Protein AF-A9UZY9-F1 (afdb_monomer_lite)

Radius of gyration: 27.18 Å; chains: 1; bounding box: 111×45×69 Å

Secondary structure (DSSP, 8-state):
--HHHHHHHHHHHHHHHHHHHHHHHHHHHHHHHHHHHHHHHHHHHSS-HHHHHHHHHHHHHHHHHHHHHHHHHHHHHHSPPPPSSTTHHHHHHHHHHHHHHHHHHHHHHHHHH---TTS-HHHHHHHHHHHHHHHHHHHHHHHHHT-TT--S-HHHHTTTTHHHHHHHHHHHHHIIIIIHHHHHHHS-TTS-HHHHHHHHHHHHHHHHHHHHHHHHHHHHHHHH-TTS-HHHHHHHHHHHHHTT--SS-TT-HHHHHHHHHHHHHHS-TTHHHHHHHHHHHHHHHHHHHHHHHHHHHHHHHHHHHHT-

Structure (mmCIF, N/CA/C/O backbone):
data_AF-A9UZY9-F1
#
_entry.id   AF-A9UZY9-F1
#
loop_
_atom_site.group_PDB
_atom_site.id
_atom_site.type_symbol
_atom_site.label_atom_id
_atom_site.label_alt_id
_atom_site.label_comp_id
_atom_site.label_asym_id
_atom_site.label_entity_id
_atom_site.label_seq_id
_atom_site.pdbx_PDB_ins_code
_atom_site.Cartn_x
_atom_site.Cartn_y
_atom_site.Cartn_z
_atom_site.occupancy
_atom_site.B_iso_or_equiv
_atom_site.auth_seq_id
_atom_site.auth_comp_id
_atom_site.auth_asym_id
_atom_site.auth_atom_id
_atom_site.pdbx_PDB_model_num
ATOM 1 N N . MET A 1 1 ? 77.529 1.034 32.460 1.00 47.97 1 MET A N 1
ATOM 2 C CA . MET A 1 1 ? 76.714 0.078 31.670 1.00 47.97 1 MET A CA 1
ATOM 3 C C . MET A 1 1 ? 75.204 0.370 31.720 1.00 47.97 1 MET A C 1
ATOM 5 O O . MET A 1 1 ? 74.427 -0.489 31.338 1.00 47.97 1 MET A O 1
ATOM 9 N N . SER A 1 2 ? 74.762 1.573 32.108 1.00 48.66 2 SER A N 1
ATOM 10 C CA . SER A 1 2 ? 73.332 1.926 32.225 1.00 48.66 2 SER A CA 1
ATOM 11 C C . SER A 1 2 ? 72.812 2.872 31.131 1.00 48.66 2 SER A C 1
ATOM 13 O O . SER A 1 2 ? 71.610 2.945 30.933 1.00 48.66 2 SER A O 1
ATOM 15 N N . ALA A 1 3 ? 73.681 3.535 30.362 1.00 45.94 3 ALA A N 1
ATOM 16 C CA . ALA A 1 3 ? 73.256 4.508 29.345 1.00 45.94 3 ALA A CA 1
ATOM 17 C C . ALA A 1 3 ? 72.906 3.900 27.963 1.00 45.94 3 ALA A C 1
ATOM 19 O O . ALA A 1 3 ? 72.346 4.588 27.120 1.00 45.94 3 ALA A O 1
ATOM 20 N N . SER A 1 4 ? 73.208 2.617 27.714 1.00 47.66 4 SER A N 1
ATOM 21 C CA . SER A 1 4 ? 73.044 1.997 26.382 1.00 47.66 4 SER A CA 1
ATOM 22 C C . SER A 1 4 ? 71.743 1.198 26.210 1.00 47.66 4 SER A C 1
ATOM 24 O O . SER A 1 4 ? 71.413 0.823 25.088 1.00 47.66 4 SER A O 1
ATOM 26 N N . LEU A 1 5 ? 70.998 0.934 27.293 1.00 41.00 5 LEU A N 1
ATOM 27 C CA . LEU A 1 5 ? 69.739 0.168 27.257 1.00 41.00 5 LEU A CA 1
ATOM 28 C C . LEU A 1 5 ? 68.489 1.065 27.188 1.00 41.00 5 LEU A C 1
ATOM 30 O O . LEU A 1 5 ? 67.500 0.673 26.573 1.00 41.00 5 LEU A O 1
ATOM 34 N N . GLU A 1 6 ? 68.538 2.295 27.713 1.00 43.38 6 GLU A N 1
ATOM 35 C CA . GLU A 1 6 ? 67.430 3.258 27.575 1.00 43.38 6 GLU A CA 1
ATOM 36 C C . GLU A 1 6 ? 67.310 3.819 26.149 1.00 43.38 6 GLU A C 1
ATOM 38 O O . GLU A 1 6 ? 66.203 4.054 25.661 1.00 43.38 6 GLU A O 1
ATOM 43 N N . GLN A 1 7 ? 68.428 3.955 25.430 1.00 46.94 7 GLN A N 1
ATOM 44 C CA . GLN A 1 7 ? 68.426 4.477 24.061 1.00 46.94 7 GLN A CA 1
ATOM 45 C C . GLN A 1 7 ? 67.912 3.449 23.034 1.00 46.94 7 GLN A C 1
ATOM 47 O O . GLN A 1 7 ? 67.243 3.824 22.074 1.00 46.94 7 GLN A O 1
ATOM 52 N N . ALA A 1 8 ? 68.130 2.150 23.270 1.00 42.75 8 ALA A N 1
ATOM 53 C CA . ALA A 1 8 ? 67.605 1.078 22.419 1.00 42.75 8 ALA A CA 1
ATOM 54 C C . ALA A 1 8 ? 66.095 0.825 22.633 1.00 42.75 8 ALA A C 1
ATOM 56 O O . ALA A 1 8 ? 65.377 0.538 21.676 1.00 42.75 8 ALA A O 1
ATOM 57 N N . SER A 1 9 ? 65.593 1.004 23.862 1.00 43.81 9 SER A N 1
ATOM 58 C CA . SER A 1 9 ? 64.165 0.859 24.202 1.00 43.81 9 SER A CA 1
ATOM 59 C C . SER A 1 9 ? 63.295 1.988 23.618 1.00 43.81 9 SER A C 1
ATOM 61 O O . SER A 1 9 ? 62.204 1.745 23.098 1.00 43.81 9 SER A O 1
ATOM 63 N N . SER A 1 10 ? 63.809 3.223 23.615 1.00 47.38 10 SER A N 1
ATOM 64 C CA . SER A 1 10 ? 63.113 4.394 23.057 1.00 47.38 10 SER A CA 1
ATOM 65 C C . SER A 1 10 ? 62.968 4.329 21.527 1.00 47.38 10 SER A C 1
ATOM 67 O O . SER A 1 10 ? 61.906 4.633 20.979 1.00 47.38 10 SER A O 1
ATOM 69 N N . ILE A 1 11 ? 64.001 3.846 20.828 1.00 50.00 11 ILE A N 1
ATOM 70 C CA . ILE A 1 11 ? 64.007 3.775 19.360 1.00 50.00 11 ILE A CA 1
ATOM 71 C C . ILE A 1 11 ? 63.107 2.630 18.861 1.00 50.00 11 ILE A C 1
ATOM 73 O O . ILE A 1 11 ? 62.279 2.869 17.983 1.00 50.00 11 ILE A O 1
ATOM 77 N N . MET A 1 12 ? 63.149 1.441 19.482 1.00 43.75 12 MET A N 1
ATOM 78 C CA . MET A 1 12 ? 62.285 0.307 19.098 1.00 43.75 12 MET A CA 1
ATOM 79 C C . MET A 1 12 ? 60.788 0.533 19.382 1.00 43.75 12 MET A C 1
ATOM 81 O O . MET A 1 12 ? 59.941 -0.008 18.671 1.00 43.75 12 MET A O 1
ATOM 85 N N . SER A 1 13 ? 60.438 1.351 20.378 1.00 52.75 13 SER A N 1
ATOM 86 C CA . SER A 1 13 ? 59.044 1.709 20.690 1.00 52.75 13 SER A CA 1
ATOM 87 C C . SER A 1 13 ? 58.417 2.614 19.616 1.00 52.75 13 SER A C 1
ATOM 89 O O . SER A 1 13 ? 57.273 2.407 19.204 1.00 52.75 13 SER A O 1
ATOM 91 N N . SER A 1 14 ? 59.185 3.584 19.108 1.00 53.34 14 SER A N 1
ATOM 92 C CA . SER A 1 14 ? 58.686 4.588 18.160 1.00 53.34 14 SER A CA 1
ATOM 93 C C . SER A 1 14 ? 58.442 4.039 16.750 1.00 53.34 14 SER A C 1
ATOM 95 O O . SER A 1 14 ? 57.416 4.356 16.147 1.00 53.34 14 SER A O 1
ATOM 97 N N . THR A 1 15 ? 59.327 3.170 16.250 1.00 53.97 15 THR A N 1
ATOM 98 C CA . THR A 1 15 ? 59.213 2.582 14.906 1.00 53.97 15 THR A CA 1
ATOM 99 C C . THR A 1 15 ? 58.056 1.589 14.846 1.00 53.97 15 THR A C 1
ATOM 101 O O . THR A 1 15 ? 57.205 1.679 13.968 1.00 53.97 15 THR A O 1
ATOM 104 N N . THR A 1 16 ? 57.922 0.737 15.867 1.00 58.16 16 THR A N 1
ATOM 105 C CA . THR A 1 16 ? 56.840 -0.257 15.937 1.00 58.16 16 THR A CA 1
ATOM 106 C C . THR A 1 16 ? 55.458 0.403 16.048 1.00 58.16 16 THR A C 1
ATOM 108 O O . THR A 1 16 ? 54.498 -0.057 15.435 1.00 58.16 16 THR A O 1
ATOM 111 N N . LEU A 1 17 ? 55.337 1.518 16.781 1.00 52.16 17 LEU A N 1
ATOM 112 C CA . LEU A 1 17 ? 54.081 2.276 16.867 1.00 52.16 17 LEU A CA 1
ATOM 113 C C . LEU A 1 17 ? 53.744 3.031 15.575 1.00 52.16 17 LEU A C 1
ATOM 115 O O . LEU A 1 17 ? 52.563 3.159 15.244 1.00 52.16 17 LEU A O 1
ATOM 119 N N . GLN A 1 18 ? 54.744 3.532 14.847 1.00 56.88 18 GLN A N 1
ATOM 120 C CA . GLN A 1 18 ? 54.522 4.178 13.552 1.00 56.88 18 GLN A CA 1
ATOM 121 C C . GLN A 1 18 ? 54.100 3.169 12.481 1.00 56.88 18 GLN A C 1
ATOM 123 O O . GLN A 1 18 ? 53.134 3.438 11.766 1.00 56.88 18 GLN A O 1
ATOM 128 N N . ASP A 1 19 ? 54.717 1.990 12.452 1.00 56.59 19 ASP A N 1
ATOM 129 C CA . ASP A 1 19 ? 54.371 0.917 11.516 1.00 56.59 19 ASP A CA 1
ATOM 130 C C . ASP A 1 19 ? 52.972 0.348 11.793 1.00 56.59 19 ASP A C 1
ATOM 132 O O . ASP A 1 19 ? 52.176 0.150 10.873 1.00 56.59 19 ASP A O 1
ATOM 136 N N . VAL A 1 20 ? 52.604 0.173 13.068 1.00 55.03 20 VAL A N 1
ATOM 137 C CA . VAL A 1 20 ? 51.243 -0.243 13.454 1.00 55.03 20 VAL A CA 1
ATOM 138 C C . VAL A 1 20 ? 50.213 0.826 13.085 1.00 55.03 20 VAL A C 1
ATOM 140 O O . VAL A 1 20 ? 49.128 0.494 12.606 1.00 55.03 20 VAL A O 1
ATOM 143 N N . ARG A 1 21 ? 50.536 2.116 13.246 1.00 52.62 21 ARG A N 1
ATOM 144 C CA . ARG A 1 21 ? 49.634 3.217 12.880 1.00 52.62 21 ARG A CA 1
ATOM 145 C C . ARG A 1 21 ? 49.468 3.348 11.366 1.00 52.62 21 ARG A C 1
ATOM 147 O O . ARG A 1 21 ? 48.343 3.556 10.919 1.00 52.62 21 ARG A O 1
ATOM 154 N N . GLN A 1 22 ? 50.538 3.185 10.589 1.00 57.28 22 GLN A N 1
ATOM 155 C CA . GLN A 1 22 ? 50.472 3.167 9.125 1.00 57.28 22 GLN A CA 1
ATOM 156 C C . GLN A 1 22 ? 49.716 1.941 8.605 1.00 57.28 22 GLN A C 1
ATOM 158 O O . GLN A 1 22 ? 48.888 2.083 7.710 1.00 57.28 22 GLN A O 1
ATOM 163 N N . SER A 1 23 ? 49.910 0.766 9.208 1.00 53.38 23 SER A N 1
ATOM 164 C CA . SER A 1 23 ? 49.168 -0.454 8.866 1.00 53.38 23 SER A CA 1
ATOM 165 C C . SER A 1 23 ? 47.670 -0.340 9.190 1.00 53.38 23 SER A C 1
ATOM 167 O O . SER A 1 23 ? 46.821 -0.698 8.369 1.00 53.38 23 SER A O 1
ATOM 169 N N . LEU A 1 24 ? 47.316 0.251 10.340 1.00 51.69 24 LEU A N 1
ATOM 170 C CA . LEU A 1 24 ? 45.924 0.534 10.711 1.00 51.69 24 LEU A CA 1
ATOM 171 C C . LEU A 1 24 ? 45.283 1.596 9.815 1.00 51.69 24 LEU A C 1
ATOM 173 O O . LEU A 1 24 ? 44.127 1.436 9.435 1.00 51.69 24 LEU A O 1
ATOM 177 N N . GLN A 1 25 ? 46.010 2.655 9.448 1.00 54.34 25 GLN A N 1
ATOM 178 C CA . GLN A 1 25 ? 45.515 3.665 8.509 1.00 54.34 25 GLN A CA 1
ATOM 179 C C . GLN A 1 25 ? 45.344 3.089 7.102 1.00 54.34 25 GLN A C 1
ATOM 181 O O . GLN A 1 25 ? 44.304 3.313 6.496 1.00 54.34 25 GLN A O 1
ATOM 186 N N . GLY A 1 26 ? 46.289 2.278 6.620 1.00 49.50 26 GLY A N 1
ATOM 187 C CA . GLY A 1 26 ? 46.172 1.568 5.346 1.00 49.50 26 GLY A CA 1
ATOM 188 C C . GLY A 1 26 ? 45.001 0.583 5.327 1.00 49.50 26 GLY A C 1
ATOM 189 O O . GLY A 1 26 ? 44.258 0.542 4.352 1.00 49.50 26 GLY A O 1
ATOM 190 N N . SER A 1 27 ? 44.765 -0.139 6.426 1.00 51.28 27 SER A N 1
ATOM 191 C CA . SER A 1 27 ? 43.645 -1.085 6.550 1.00 51.28 27 SER A CA 1
ATOM 192 C C . SER A 1 27 ? 42.290 -0.381 6.687 1.00 51.28 27 SER A C 1
ATOM 194 O O . SER A 1 27 ? 41.309 -0.817 6.090 1.00 51.28 27 SER A O 1
ATOM 196 N N . LEU A 1 28 ? 42.218 0.735 7.422 1.00 48.66 28 LEU A N 1
ATOM 197 C CA . LEU A 1 28 ? 41.006 1.560 7.529 1.00 48.66 28 LEU A CA 1
ATOM 198 C C . LEU A 1 28 ? 40.685 2.262 6.211 1.00 48.66 28 LEU A C 1
ATOM 200 O O . LEU A 1 28 ? 39.524 2.333 5.825 1.00 48.66 28 LEU A O 1
ATOM 204 N N . GLN A 1 29 ? 41.698 2.756 5.505 1.00 49.56 29 GLN A N 1
ATOM 205 C CA . GLN A 1 29 ? 41.524 3.437 4.229 1.00 49.56 29 GLN A CA 1
ATOM 206 C C . GLN A 1 29 ? 41.236 2.446 3.097 1.00 49.56 29 GLN A C 1
ATOM 208 O O . GLN A 1 29 ? 40.402 2.739 2.248 1.00 49.56 29 GLN A O 1
ATOM 213 N N . GLY A 1 30 ? 41.821 1.244 3.145 1.00 47.28 30 GLY A N 1
ATOM 214 C CA . GLY A 1 30 ? 41.453 0.106 2.303 1.00 47.28 30 GLY A CA 1
ATOM 215 C C . GLY A 1 30 ? 40.018 -0.353 2.554 1.00 47.28 30 GLY A C 1
ATOM 216 O O . GLY A 1 30 ? 39.257 -0.483 1.609 1.00 47.28 30 GLY A O 1
ATOM 217 N N . SER A 1 31 ? 39.592 -0.473 3.815 1.00 49.34 31 SER A N 1
ATOM 218 C CA . SER A 1 31 ? 38.215 -0.855 4.158 1.00 49.34 31 SER A CA 1
ATOM 219 C C . SER A 1 31 ? 37.187 0.241 3.835 1.00 49.34 31 SER A C 1
ATOM 221 O O . SER A 1 31 ? 36.071 -0.074 3.429 1.00 49.34 31 SER A O 1
ATOM 223 N N . LEU A 1 32 ? 37.546 1.527 3.935 1.00 47.94 32 LEU A N 1
ATOM 224 C CA . LEU A 1 32 ? 36.709 2.653 3.494 1.00 47.94 32 LEU A CA 1
ATOM 225 C C . LEU A 1 32 ? 36.642 2.762 1.965 1.00 47.94 32 LEU A C 1
ATOM 227 O O . LEU A 1 32 ? 35.576 3.072 1.432 1.00 47.94 32 LEU A O 1
ATOM 231 N N . ASN A 1 33 ? 37.737 2.476 1.258 1.00 49.41 33 ASN A N 1
ATOM 232 C CA . ASN A 1 33 ? 37.763 2.414 -0.203 1.00 49.41 33 ASN A CA 1
ATOM 233 C C . ASN A 1 33 ? 37.026 1.183 -0.734 1.00 49.41 33 ASN A C 1
ATOM 235 O O . ASN A 1 33 ? 36.304 1.321 -1.708 1.00 49.41 33 ASN A O 1
ATOM 239 N N . ASP A 1 34 ? 37.109 0.031 -0.069 1.00 51.91 34 ASP A N 1
ATOM 240 C CA . ASP A 1 34 ? 36.323 -1.161 -0.404 1.00 51.91 34 ASP A CA 1
ATOM 241 C C . ASP A 1 34 ? 34.846 -0.974 -0.061 1.00 51.91 34 ASP A C 1
ATOM 243 O O . ASP A 1 34 ? 33.974 -1.370 -0.825 1.00 51.91 34 ASP A O 1
ATOM 247 N N . SER A 1 35 ? 34.521 -0.304 1.046 1.00 48.03 35 SER A N 1
ATOM 248 C CA . SER A 1 35 ? 33.126 0.006 1.386 1.00 48.03 35 SER A CA 1
ATOM 249 C C . SER A 1 35 ? 32.522 1.037 0.434 1.00 48.03 35 SER A C 1
ATOM 251 O O . SER A 1 35 ? 31.343 0.943 0.107 1.00 48.03 35 SER A O 1
ATOM 253 N N . SER A 1 36 ? 33.310 2.010 -0.034 1.00 49.12 36 SER A N 1
ATOM 254 C CA . SER A 1 36 ? 32.861 3.014 -1.006 1.00 49.12 36 SER A CA 1
ATOM 255 C C . SER A 1 36 ? 32.861 2.491 -2.437 1.00 49.12 36 SER A C 1
ATOM 257 O O . SER A 1 36 ? 31.934 2.824 -3.162 1.00 49.12 36 SER A O 1
ATOM 259 N N . SER A 1 37 ? 33.792 1.618 -2.827 1.00 44.56 37 SER A N 1
ATOM 260 C CA . SER A 1 37 ? 33.796 0.946 -4.129 1.00 44.56 37 SER A CA 1
ATOM 261 C C . SER A 1 37 ? 32.701 -0.113 -4.211 1.00 44.56 37 SER A C 1
ATOM 263 O O . SER A 1 37 ? 32.033 -0.193 -5.230 1.00 44.56 37 SER A O 1
ATOM 265 N N . THR A 1 38 ? 32.415 -0.846 -3.130 1.00 47.22 38 THR A N 1
ATOM 266 C CA . THR A 1 38 ? 31.282 -1.781 -3.073 1.00 47.22 38 THR A CA 1
ATOM 267 C C . THR A 1 38 ? 29.960 -1.018 -3.007 1.00 47.22 38 THR A C 1
ATOM 269 O O . THR A 1 38 ? 29.027 -1.375 -3.711 1.00 47.22 38 THR A O 1
ATOM 272 N N . ALA A 1 39 ? 29.860 0.082 -2.249 1.00 42.44 39 ALA A N 1
ATOM 273 C CA . ALA A 1 39 ? 28.662 0.927 -2.255 1.00 42.44 39 ALA A CA 1
ATOM 274 C C . ALA A 1 39 ? 28.451 1.650 -3.597 1.00 42.44 39 ALA A C 1
ATOM 276 O O . ALA A 1 39 ? 27.307 1.818 -4.008 1.00 42.44 39 ALA A O 1
ATOM 277 N N . GLN A 1 40 ? 29.520 2.051 -4.293 1.00 39.25 40 GLN A N 1
ATOM 278 C CA . GLN A 1 40 ? 29.456 2.651 -5.631 1.00 39.25 40 GLN A CA 1
ATOM 279 C C . GLN A 1 40 ? 29.192 1.612 -6.724 1.00 39.25 40 GLN A C 1
ATOM 281 O O . GLN A 1 40 ? 28.407 1.899 -7.618 1.00 39.25 40 GLN A O 1
ATOM 286 N N . ALA A 1 41 ? 29.754 0.405 -6.631 1.00 40.72 41 ALA A N 1
ATOM 287 C CA . ALA A 1 41 ? 29.473 -0.705 -7.541 1.00 40.72 41 ALA A CA 1
ATOM 288 C C . ALA A 1 41 ? 28.030 -1.199 -7.372 1.00 40.72 41 ALA A C 1
ATOM 290 O O . ALA A 1 41 ? 27.312 -1.340 -8.356 1.00 40.72 41 ALA A O 1
ATOM 291 N N . VAL A 1 42 ? 27.551 -1.325 -6.128 1.00 44.72 42 VAL A N 1
ATOM 292 C CA . VAL A 1 42 ? 26.138 -1.592 -5.819 1.00 44.72 42 VAL A CA 1
ATOM 293 C C . VAL A 1 42 ? 25.257 -0.436 -6.312 1.00 44.72 42 VAL A C 1
ATOM 295 O O . VAL A 1 42 ? 24.218 -0.685 -6.911 1.00 44.72 42 VAL A O 1
ATOM 298 N N . ALA A 1 43 ? 25.668 0.827 -6.154 1.00 40.06 43 ALA A N 1
ATOM 299 C CA . ALA A 1 43 ? 24.925 1.978 -6.681 1.00 40.06 43 ALA A CA 1
ATOM 300 C C . ALA A 1 43 ? 24.938 2.084 -8.220 1.00 40.06 43 ALA A C 1
ATOM 302 O O . ALA A 1 43 ? 24.013 2.669 -8.779 1.00 40.06 43 ALA A O 1
ATOM 303 N N . GLN A 1 44 ? 25.939 1.522 -8.906 1.00 39.25 44 GLN A N 1
ATOM 304 C CA . GLN A 1 44 ? 26.004 1.448 -10.371 1.00 39.25 44 GLN A CA 1
ATOM 305 C C . GLN A 1 44 ? 25.241 0.239 -10.942 1.00 39.25 44 GLN A C 1
ATOM 307 O O . GLN A 1 44 ? 24.731 0.328 -12.057 1.00 39.25 44 GLN A O 1
ATOM 312 N N . GLU A 1 45 ? 25.075 -0.852 -10.185 1.00 43.00 45 GLU A N 1
ATOM 313 C CA . GLU A 1 45 ? 24.205 -1.992 -10.544 1.00 43.00 45 GLU A CA 1
ATOM 314 C C . GLU A 1 45 ? 22.711 -1.744 -10.235 1.00 43.00 45 GLU A C 1
ATOM 316 O O . GLU A 1 45 ? 21.807 -2.330 -10.857 1.00 43.00 45 GLU A O 1
ATOM 321 N N . LEU A 1 46 ? 22.413 -0.841 -9.295 1.00 47.38 46 LEU A N 1
ATOM 322 C CA . LEU A 1 46 ? 21.051 -0.507 -8.879 1.00 47.38 46 LEU A CA 1
ATOM 323 C C . LEU A 1 46 ? 20.384 0.505 -9.809 1.00 47.38 46 LEU A C 1
ATOM 325 O O . LEU A 1 46 ? 20.271 1.682 -9.500 1.00 47.38 46 LEU A O 1
ATOM 329 N N . ILE A 1 47 ? 19.790 -0.045 -10.872 1.00 50.75 47 ILE A N 1
ATOM 330 C CA . ILE A 1 47 ? 18.849 0.615 -11.787 1.00 50.75 47 ILE A CA 1
ATOM 331 C C . ILE A 1 47 ? 19.551 1.734 -12.590 1.00 50.75 47 ILE A C 1
ATOM 333 O O . ILE A 1 47 ? 20.159 2.617 -11.998 1.00 50.75 47 ILE A O 1
ATOM 337 N N . PRO A 1 48 ? 19.466 1.765 -13.933 1.00 54.56 48 PRO A N 1
ATOM 338 C CA . PRO A 1 48 ? 20.079 2.844 -14.705 1.00 54.56 48 PRO A CA 1
ATOM 339 C C . PRO A 1 48 ? 19.727 4.213 -14.102 1.00 54.56 48 PRO A C 1
ATOM 341 O O . PRO A 1 48 ? 18.555 4.497 -13.860 1.00 54.56 48 PRO A O 1
ATOM 344 N N . THR A 1 49 ? 20.722 5.063 -13.839 1.00 54.34 49 THR A N 1
ATOM 345 C CA . THR A 1 49 ? 20.567 6.444 -13.338 1.00 54.34 49 THR A CA 1
ATOM 346 C C . THR A 1 49 ? 19.388 7.215 -13.972 1.00 54.34 49 THR A C 1
ATOM 348 O O . THR A 1 49 ? 18.638 7.866 -13.234 1.00 54.34 49 THR A O 1
ATOM 351 N N . PRO A 1 50 ? 19.133 7.114 -15.299 1.00 56.69 50 PRO A N 1
ATOM 352 C CA . PRO A 1 50 ? 17.929 7.672 -15.930 1.00 56.69 50 PRO A CA 1
ATOM 353 C C . PRO A 1 50 ? 16.592 7.190 -15.331 1.00 56.69 50 PRO A C 1
ATOM 355 O O . PRO A 1 50 ? 15.646 7.971 -15.176 1.00 56.69 50 PRO A O 1
ATOM 358 N N . THR A 1 51 ? 16.508 5.926 -14.931 1.00 71.38 51 THR A N 1
ATOM 359 C CA . THR A 1 51 ? 15.327 5.316 -14.318 1.00 71.38 51 THR A CA 1
ATOM 360 C C . THR A 1 51 ? 15.134 5.780 -12.871 1.00 71.38 51 THR A C 1
ATOM 362 O O . THR A 1 51 ? 13.998 6.037 -12.476 1.00 71.38 51 THR A O 1
ATOM 365 N N . VAL A 1 52 ? 16.206 5.964 -12.090 1.00 80.81 52 VAL A N 1
ATOM 366 C CA . VAL A 1 52 ? 16.117 6.499 -10.713 1.00 80.81 52 VAL A CA 1
ATOM 367 C C . VAL A 1 52 ? 15.549 7.916 -10.718 1.00 80.81 52 VAL A C 1
ATOM 369 O O . VAL A 1 52 ? 14.686 8.238 -9.899 1.00 80.81 52 VAL A O 1
ATOM 372 N N . LEU A 1 53 ? 15.971 8.754 -11.670 1.00 86.06 53 LEU A N 1
ATOM 373 C CA . LEU A 1 53 ? 15.414 10.097 -11.835 1.00 86.06 53 LEU A CA 1
ATOM 374 C C . LEU A 1 53 ? 13.913 10.038 -12.149 1.00 86.06 53 LEU A C 1
ATOM 376 O O . LEU A 1 53 ? 13.120 10.680 -11.465 1.00 86.06 53 LEU A O 1
ATOM 380 N N . SER A 1 54 ? 13.520 9.214 -13.123 1.00 86.50 54 SER A N 1
ATOM 381 C CA . SER A 1 54 ? 12.118 9.035 -13.525 1.00 86.50 54 SER A CA 1
ATOM 382 C C . SER A 1 54 ? 11.238 8.546 -12.371 1.00 86.50 54 SER A C 1
ATOM 384 O O . SER A 1 54 ? 10.168 9.100 -12.114 1.00 86.50 54 SER A O 1
ATOM 386 N N . ILE A 1 55 ? 1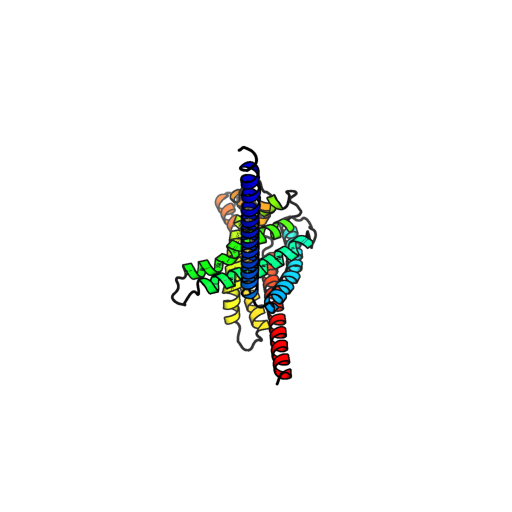1.717 7.552 -11.616 1.00 88.00 55 ILE A N 1
ATOM 387 C CA . ILE A 1 55 ? 11.040 7.029 -10.426 1.00 88.00 55 ILE A CA 1
ATOM 388 C C . ILE A 1 55 ? 10.927 8.110 -9.346 1.00 88.00 55 ILE A C 1
ATOM 390 O O . ILE A 1 55 ? 9.870 8.259 -8.733 1.00 88.00 55 ILE A O 1
ATOM 394 N N . SER A 1 56 ? 11.988 8.880 -9.116 1.00 92.62 56 SER A N 1
ATOM 395 C CA . SER A 1 56 ? 12.024 9.919 -8.081 1.00 92.62 56 SER A CA 1
ATOM 396 C C . SER A 1 56 ? 11.098 11.091 -8.406 1.00 92.62 56 SER A C 1
ATOM 398 O O . SER A 1 56 ? 10.372 11.562 -7.526 1.00 92.62 56 SER A O 1
ATOM 400 N N . SER A 1 57 ? 11.052 11.528 -9.667 1.00 92.06 57 SER A N 1
ATOM 401 C CA . SER A 1 57 ? 10.098 12.532 -10.148 1.00 92.06 57 SER A CA 1
ATOM 402 C C . SER A 1 57 ? 8.660 12.041 -9.984 1.00 92.06 57 SER A C 1
ATOM 404 O O . SER A 1 57 ? 7.827 12.748 -9.412 1.00 92.06 57 SER A O 1
ATOM 406 N N . ALA A 1 58 ? 8.383 10.800 -10.392 1.00 90.69 58 ALA A N 1
ATOM 407 C CA . ALA A 1 58 ? 7.068 10.190 -10.243 1.00 90.69 58 ALA A CA 1
ATOM 408 C C . ALA A 1 58 ? 6.638 10.091 -8.768 1.00 90.69 58 ALA A C 1
ATOM 410 O O . ALA A 1 58 ? 5.532 10.497 -8.408 1.00 90.69 58 ALA A O 1
ATOM 411 N N . ALA A 1 59 ? 7.534 9.625 -7.893 1.00 92.44 59 ALA A N 1
ATOM 412 C CA . ALA A 1 59 ? 7.314 9.532 -6.451 1.00 92.44 59 ALA A CA 1
ATOM 413 C C . ALA A 1 59 ? 7.090 10.907 -5.800 1.00 92.44 59 ALA A C 1
ATOM 415 O O . ALA A 1 59 ? 6.282 11.036 -4.876 1.00 92.44 59 ALA A O 1
ATOM 416 N N . SER A 1 60 ? 7.765 11.947 -6.292 1.00 94.56 60 SER A N 1
ATOM 417 C CA . SER A 1 60 ? 7.599 13.318 -5.802 1.00 94.56 60 SER A CA 1
ATOM 418 C C . SER A 1 60 ? 6.197 13.849 -6.105 1.00 94.56 60 SER A C 1
ATOM 420 O O . SER A 1 60 ? 5.517 14.327 -5.199 1.00 94.56 60 SER A O 1
ATOM 422 N N . VAL A 1 61 ? 5.719 13.697 -7.346 1.00 94.56 61 VAL A N 1
ATOM 423 C CA . VAL A 1 61 ? 4.355 14.102 -7.736 1.00 94.56 61 VAL A CA 1
ATOM 424 C C . VAL A 1 61 ? 3.304 13.273 -6.992 1.00 94.56 61 VAL A C 1
ATOM 426 O O . VAL A 1 61 ? 2.346 13.820 -6.436 1.00 94.56 61 VAL A O 1
ATOM 429 N N . GLU A 1 62 ? 3.513 11.957 -6.905 1.00 93.19 62 GLU A N 1
ATOM 430 C CA . GLU A 1 62 ? 2.620 11.048 -6.184 1.00 93.19 62 GLU A CA 1
ATOM 431 C C . GLU A 1 62 ? 2.505 11.406 -4.694 1.00 93.19 62 GLU A C 1
ATOM 433 O O . GLU A 1 62 ? 1.416 11.304 -4.123 1.00 93.19 62 GLU A O 1
ATOM 438 N N . SER A 1 63 ? 3.580 11.914 -4.077 1.00 93.12 63 SER A N 1
ATOM 439 C CA . SER A 1 63 ? 3.583 12.340 -2.672 1.00 93.12 63 SER A CA 1
ATOM 440 C C . SER A 1 63 ? 2.541 13.419 -2.392 1.00 93.12 63 SER A C 1
ATOM 442 O O . SER A 1 63 ? 1.772 13.292 -1.437 1.00 93.12 63 SER A O 1
ATOM 444 N N . PHE A 1 64 ? 2.472 14.458 -3.232 1.00 93.94 64 PHE A N 1
ATOM 445 C CA . PHE A 1 64 ? 1.484 15.531 -3.081 1.00 93.94 64 PHE A CA 1
ATOM 446 C C . PHE A 1 64 ? 0.062 15.004 -3.271 1.00 93.94 64 PHE A C 1
ATOM 448 O O . PHE A 1 64 ? -0.816 15.279 -2.450 1.00 93.94 64 PHE A O 1
ATOM 455 N N . TYR A 1 65 ? -0.150 14.188 -4.306 1.00 94.62 65 TYR A N 1
ATOM 456 C CA . TYR A 1 65 ? -1.440 13.556 -4.565 1.00 94.62 65 TYR A CA 1
ATOM 457 C C . TYR A 1 65 ? -1.912 12.710 -3.369 1.00 94.62 65 TYR A C 1
ATOM 459 O O . TYR A 1 65 ? -3.038 12.857 -2.885 1.00 94.62 65 TYR A O 1
ATOM 467 N N . ARG A 1 66 ? -1.033 11.864 -2.824 1.00 91.00 66 ARG A N 1
ATOM 468 C CA . ARG A 1 66 ? -1.334 11.026 -1.658 1.00 91.00 66 ARG A CA 1
ATOM 469 C C . ARG A 1 66 ? -1.614 11.828 -0.407 1.00 91.00 66 ARG A C 1
ATOM 471 O O . ARG A 1 66 ? -2.546 11.464 0.305 1.00 91.00 66 ARG A O 1
ATOM 478 N N . SER A 1 67 ? -0.821 12.862 -0.138 1.00 89.56 67 SER A N 1
ATOM 479 C CA . SER A 1 67 ? -0.977 13.722 1.037 1.00 89.56 67 SER A CA 1
ATOM 480 C C . SER A 1 67 ? -2.353 14.399 1.028 1.00 89.56 67 SER A C 1
ATOM 482 O O . SER A 1 67 ? -3.130 14.265 1.978 1.00 89.56 67 SER A O 1
ATOM 484 N N . PHE A 1 68 ? -2.739 14.961 -0.122 1.00 91.06 68 PHE A N 1
ATOM 485 C CA . PHE A 1 68 ? -4.061 15.545 -0.334 1.00 91.06 68 PHE A CA 1
ATOM 486 C C . PHE A 1 68 ? -5.198 14.532 -0.122 1.00 91.06 68 PHE A C 1
ATOM 488 O O . PHE A 1 68 ? -6.176 14.807 0.580 1.00 91.06 68 PHE A O 1
ATOM 495 N N . MET A 1 69 ? -5.074 13.333 -0.697 1.00 91.06 69 MET A N 1
ATOM 496 C CA . MET A 1 69 ? -6.088 12.286 -0.552 1.00 91.06 69 MET A CA 1
ATOM 497 C C . MET A 1 69 ? -6.160 11.729 0.877 1.00 91.06 69 MET A C 1
ATOM 499 O O . MET A 1 69 ? -7.256 11.449 1.357 1.00 91.06 69 MET A O 1
ATOM 503 N N . ASN A 1 70 ? -5.035 11.631 1.591 1.00 87.06 70 ASN A N 1
ATOM 504 C CA . ASN A 1 70 ? -5.004 11.253 3.006 1.00 87.06 70 ASN A CA 1
ATOM 505 C C . ASN A 1 70 ? -5.755 12.271 3.870 1.00 87.06 70 ASN A C 1
ATOM 507 O O . ASN A 1 70 ? -6.533 11.874 4.735 1.00 87.06 70 ASN A O 1
ATOM 511 N N . ALA A 1 71 ? -5.599 13.571 3.605 1.00 84.19 71 ALA A N 1
ATOM 512 C CA . ALA A 1 71 ? -6.373 14.603 4.292 1.00 84.19 71 ALA A CA 1
ATOM 513 C C . ALA A 1 71 ? -7.888 14.427 4.064 1.00 84.19 71 ALA A C 1
ATOM 515 O O . ALA A 1 71 ? -8.670 14.513 5.015 1.00 84.19 71 ALA A O 1
ATOM 516 N N . LYS A 1 72 ? -8.308 14.089 2.834 1.00 86.75 72 LYS A N 1
ATOM 517 C CA . LYS A 1 72 ? -9.712 13.761 2.523 1.00 86.75 72 LYS A CA 1
ATOM 518 C C . LYS A 1 72 ? -10.203 12.497 3.234 1.00 86.75 72 LYS A C 1
ATOM 520 O O . LYS A 1 72 ? -11.316 12.502 3.754 1.00 86.75 72 LYS A O 1
ATOM 525 N N . ILE A 1 73 ? -9.399 11.432 3.280 1.00 83.69 73 ILE A N 1
ATOM 526 C CA . ILE A 1 73 ? -9.741 10.184 3.988 1.00 83.69 73 ILE A CA 1
ATOM 527 C C . ILE A 1 73 ? -9.889 10.449 5.485 1.00 83.69 73 ILE A C 1
ATOM 529 O O . ILE A 1 73 ? -10.896 10.068 6.074 1.00 83.69 73 ILE A O 1
ATOM 533 N N . ASN A 1 74 ? -8.936 11.158 6.090 1.00 79.50 74 ASN A N 1
ATOM 534 C CA . ASN A 1 74 ? -8.988 11.513 7.505 1.00 79.50 74 ASN A CA 1
ATOM 535 C C . ASN A 1 74 ? -10.234 12.342 7.823 1.00 79.50 74 ASN A C 1
ATOM 537 O O . ASN A 1 74 ? -10.912 12.062 8.812 1.00 79.50 74 ASN A O 1
ATOM 541 N N . HIS A 1 75 ? -10.594 13.294 6.958 1.00 82.00 75 HIS A N 1
ATOM 542 C CA . HIS A 1 75 ? -11.837 14.047 7.100 1.00 82.00 75 HIS A CA 1
ATOM 543 C C . HIS A 1 75 ? -13.076 13.148 6.979 1.00 82.00 75 HIS A C 1
ATOM 545 O O . HIS A 1 75 ? -13.979 13.244 7.804 1.00 82.00 75 HIS A O 1
ATOM 551 N N . ALA A 1 76 ? -13.107 12.222 6.018 1.00 78.38 76 ALA A N 1
ATOM 552 C CA . ALA A 1 76 ? -14.219 11.286 5.849 1.00 78.38 76 ALA A CA 1
ATOM 553 C C . ALA A 1 76 ? -14.369 10.293 7.020 1.00 78.38 76 ALA A C 1
ATOM 555 O O . ALA A 1 76 ? -15.483 9.871 7.329 1.00 78.38 76 ALA A O 1
ATOM 556 N N . LEU A 1 77 ? -13.262 9.905 7.663 1.00 73.38 77 LEU A N 1
ATOM 557 C CA . LEU A 1 77 ? -13.258 8.969 8.790 1.00 73.38 77 LEU A CA 1
ATOM 558 C C . LEU A 1 77 ? -13.556 9.648 10.131 1.00 73.38 77 LEU A C 1
ATOM 560 O O . LEU A 1 77 ? -14.233 9.055 10.966 1.00 73.38 77 LEU A O 1
ATOM 564 N N . THR A 1 78 ? -13.054 10.866 10.345 1.00 75.31 78 THR A N 1
ATOM 565 C CA . THR A 1 78 ? -13.095 11.540 11.657 1.00 75.31 78 THR A CA 1
ATOM 566 C C . THR A 1 78 ? -14.031 12.745 11.713 1.00 75.31 78 THR A C 1
ATOM 568 O O . THR A 1 78 ? -14.346 13.217 12.799 1.00 75.31 78 THR A O 1
ATOM 571 N N . GLY A 1 79 ? -14.452 13.282 10.566 1.00 78.31 79 GLY A N 1
ATOM 572 C CA . GLY A 1 79 ? -15.177 14.553 10.463 1.00 78.31 79 GLY A CA 1
ATOM 573 C C . GLY A 1 79 ? -14.293 15.799 10.603 1.00 78.31 79 GLY A C 1
ATOM 574 O O . GLY A 1 79 ? -14.736 16.900 10.282 1.00 78.31 79 GLY A O 1
ATOM 575 N N . VAL A 1 80 ? -13.025 15.662 11.004 1.00 79.56 80 VAL A N 1
ATOM 576 C CA . VAL A 1 80 ? -12.114 16.792 11.246 1.00 79.56 80 VAL A CA 1
ATOM 577 C C . VAL A 1 80 ? -11.322 17.120 9.981 1.00 79.56 80 VAL A C 1
ATOM 579 O O . VAL A 1 80 ? -10.750 16.234 9.348 1.00 79.56 80 VAL A O 1
ATOM 582 N N . LYS A 1 81 ? -11.290 18.396 9.581 1.00 82.19 81 LYS A N 1
ATOM 583 C CA . LYS A 1 81 ? -10.463 18.852 8.453 1.00 82.19 81 LYS A CA 1
ATOM 584 C C . LYS A 1 81 ? -9.000 18.936 8.898 1.00 82.19 81 LYS A C 1
ATOM 586 O O . LYS A 1 81 ? -8.680 19.691 9.810 1.00 82.19 81 LYS A O 1
ATOM 591 N N . GLY A 1 82 ? -8.126 18.159 8.264 1.00 78.94 82 GLY A N 1
ATOM 592 C CA . GLY A 1 82 ? -6.674 18.246 8.450 1.00 78.94 82 GLY A CA 1
ATOM 593 C C . GLY A 1 82 ? -6.007 19.144 7.404 1.00 78.94 82 GLY A C 1
ATOM 594 O O . GLY A 1 82 ? -6.617 19.492 6.395 1.00 78.94 82 GLY A O 1
ATOM 595 N N . ALA A 1 83 ? -4.735 19.488 7.621 1.00 85.56 83 ALA A N 1
ATOM 596 C CA . ALA A 1 83 ? -3.909 20.126 6.595 1.00 85.56 83 ALA A CA 1
ATOM 597 C C . ALA A 1 83 ? -3.729 19.194 5.380 1.00 85.56 83 ALA A C 1
ATOM 599 O O . ALA A 1 83 ? -3.577 17.986 5.555 1.00 85.56 83 ALA A O 1
ATOM 600 N N . TYR A 1 84 ? -3.716 19.748 4.162 1.00 84.50 84 TYR A N 1
ATOM 601 C CA . TYR A 1 84 ? -3.586 18.965 2.922 1.00 84.50 84 TYR A CA 1
ATOM 602 C C . TYR A 1 84 ? -2.178 18.411 2.669 1.00 84.50 84 TYR A C 1
ATOM 604 O O . TYR A 1 84 ? -2.050 17.408 1.978 1.00 84.50 84 TYR A O 1
ATOM 612 N N . PHE A 1 85 ? -1.143 19.053 3.220 1.00 89.00 85 PHE A N 1
ATOM 613 C CA . PHE A 1 85 ? 0.264 18.737 2.944 1.00 89.00 85 PHE A CA 1
ATOM 614 C C . PHE A 1 85 ? 1.123 18.730 4.219 1.00 89.00 85 PHE A C 1
ATOM 616 O O . PHE A 1 85 ? 2.081 19.500 4.337 1.00 89.00 85 PHE A O 1
ATOM 623 N N . PRO A 1 86 ? 0.779 17.925 5.236 1.00 85.12 86 PRO A N 1
ATOM 624 C CA . PRO A 1 86 ? 1.526 17.940 6.481 1.00 85.12 86 PRO A CA 1
ATOM 625 C C . PRO A 1 86 ? 2.927 17.364 6.312 1.00 85.12 86 PRO A C 1
ATOM 627 O O . PRO A 1 86 ? 3.103 16.325 5.691 1.00 85.12 86 PRO A O 1
ATOM 630 N N . GLN A 1 87 ? 3.932 18.004 6.910 1.00 88.06 87 GLN A N 1
ATOM 631 C CA . GLN A 1 87 ? 5.298 17.467 6.988 1.00 88.06 87 GLN A CA 1
ATOM 632 C C . GLN A 1 87 ? 5.892 17.040 5.626 1.00 88.06 87 GLN A C 1
ATOM 634 O O . GLN A 1 87 ? 6.642 16.068 5.558 1.00 88.06 87 GLN A O 1
ATOM 639 N N . MET A 1 88 ? 5.583 17.747 4.528 1.00 92.81 88 MET A N 1
ATOM 640 C CA . MET A 1 88 ? 6.074 17.368 3.188 1.00 92.81 88 MET A CA 1
ATOM 641 C C . MET A 1 88 ? 7.601 17.328 3.078 1.00 92.81 88 MET A C 1
ATOM 643 O O . MET A 1 88 ? 8.124 16.531 2.306 1.00 92.81 88 MET A O 1
ATOM 647 N N . HIS A 1 89 ? 8.310 18.113 3.894 1.00 92.06 89 HIS A N 1
ATOM 648 C CA . HIS A 1 89 ? 9.770 18.070 3.996 1.00 92.06 89 HIS A CA 1
ATOM 649 C C . HIS A 1 89 ? 10.304 16.702 4.459 1.00 92.06 89 HIS A C 1
ATOM 651 O O . HIS A 1 89 ? 11.430 16.357 4.126 1.00 92.06 89 HIS A O 1
ATOM 657 N N . VAL A 1 90 ? 9.500 15.908 5.181 1.00 91.44 90 VAL A N 1
ATOM 658 C CA . VAL A 1 90 ? 9.802 14.506 5.514 1.00 91.44 90 VAL A CA 1
ATOM 659 C C . VAL A 1 90 ? 9.135 13.558 4.520 1.00 91.44 90 VAL A C 1
ATOM 661 O O . VAL A 1 90 ? 9.770 12.623 4.042 1.00 91.44 90 VAL A O 1
ATOM 664 N N . GLN A 1 91 ? 7.861 13.785 4.176 1.00 92.31 91 GLN A N 1
ATOM 665 C CA . GLN A 1 91 ? 7.113 12.845 3.333 1.00 92.31 91 GLN A CA 1
ATOM 666 C C . GLN A 1 91 ? 7.723 12.674 1.944 1.00 92.31 91 GLN A C 1
ATOM 668 O O . GLN A 1 91 ? 7.794 11.550 1.460 1.00 92.31 91 GLN A O 1
ATOM 673 N N . LEU A 1 92 ? 8.158 13.763 1.310 1.00 94.31 92 LEU A N 1
ATOM 674 C CA . LEU A 1 92 ? 8.693 13.727 -0.047 1.00 94.31 92 LEU A CA 1
ATOM 675 C C . LEU A 1 92 ? 9.982 12.890 -0.131 1.00 94.31 92 LEU A C 1
ATOM 677 O O . LEU A 1 92 ? 9.971 11.900 -0.866 1.00 94.31 92 LEU A O 1
ATOM 681 N N . PRO A 1 93 ? 11.058 13.173 0.636 1.00 95.69 93 PRO A N 1
ATOM 682 C CA . PRO A 1 93 ? 12.271 12.356 0.563 1.00 95.69 93 PRO A CA 1
ATOM 683 C C . PRO A 1 93 ? 12.029 10.908 1.005 1.00 95.69 93 PRO A C 1
ATOM 685 O O . PRO A 1 93 ? 12.537 9.983 0.375 1.00 95.69 93 PRO A O 1
ATOM 688 N N . VAL A 1 94 ? 11.199 10.677 2.029 1.00 94.12 94 VAL A N 1
ATOM 689 C CA . VAL A 1 94 ? 10.885 9.313 2.484 1.00 94.12 94 VAL A CA 1
ATOM 690 C C . VAL A 1 94 ? 10.058 8.553 1.439 1.00 94.12 94 VAL A C 1
ATOM 692 O O . VAL A 1 94 ? 10.233 7.346 1.293 1.00 94.12 94 VAL A O 1
ATOM 695 N N . ARG A 1 95 ? 9.190 9.219 0.664 1.00 93.50 95 ARG A N 1
ATOM 696 C CA . ARG A 1 95 ? 8.448 8.573 -0.429 1.00 93.50 95 ARG A CA 1
ATOM 697 C C . ARG A 1 95 ? 9.376 8.233 -1.583 1.00 93.50 95 ARG A C 1
ATOM 699 O O . ARG A 1 95 ? 9.271 7.132 -2.111 1.00 93.50 95 ARG A O 1
ATOM 706 N N . VAL A 1 96 ? 10.279 9.136 -1.957 1.00 93.81 96 VAL A N 1
ATOM 707 C CA . VAL A 1 96 ? 11.299 8.863 -2.978 1.00 93.81 96 VAL A CA 1
ATOM 708 C C . VAL A 1 96 ? 12.135 7.648 -2.572 1.00 93.81 96 VAL A C 1
ATOM 710 O O . VAL A 1 96 ? 12.278 6.723 -3.372 1.00 93.81 96 VAL A O 1
ATOM 713 N N . LEU A 1 97 ? 12.596 7.595 -1.317 1.00 94.38 97 LEU A N 1
ATOM 714 C CA . LEU A 1 97 ? 13.287 6.430 -0.760 1.00 94.38 97 LEU A CA 1
ATOM 715 C C . LEU A 1 97 ? 12.408 5.174 -0.797 1.00 94.38 97 LEU A C 1
ATOM 717 O O . LEU A 1 97 ? 12.876 4.109 -1.183 1.00 94.38 97 LEU A O 1
ATOM 721 N N . TYR A 1 98 ? 11.133 5.292 -0.425 1.00 93.25 98 TYR A N 1
ATOM 722 C CA . TYR A 1 98 ? 10.196 4.174 -0.425 1.00 93.25 98 TYR A CA 1
ATOM 723 C C . TYR A 1 98 ? 9.985 3.596 -1.829 1.00 93.25 98 TYR A C 1
ATOM 725 O O . TYR A 1 98 ? 10.110 2.391 -1.998 1.00 93.25 98 TYR A O 1
ATOM 733 N N . ILE A 1 99 ? 9.703 4.417 -2.845 1.00 90.44 99 ILE A N 1
ATOM 734 C CA . ILE A 1 99 ? 9.416 3.916 -4.198 1.00 90.44 99 ILE A CA 1
ATOM 735 C C . ILE A 1 99 ? 10.683 3.367 -4.865 1.00 90.44 99 ILE A C 1
ATOM 737 O O . ILE A 1 99 ? 10.634 2.284 -5.452 1.00 90.44 99 ILE A O 1
ATOM 741 N N . ASN A 1 100 ? 11.818 4.069 -4.757 1.00 90.94 100 ASN A N 1
ATOM 742 C CA . ASN A 1 100 ? 13.085 3.565 -5.292 1.00 90.94 100 ASN A CA 1
ATOM 743 C C . ASN A 1 100 ? 13.516 2.287 -4.571 1.00 90.94 100 ASN A C 1
ATOM 745 O O . ASN A 1 100 ? 13.824 1.299 -5.228 1.00 90.94 100 ASN A O 1
ATOM 749 N N . GLY A 1 101 ? 13.466 2.270 -3.236 1.00 90.75 101 GLY A N 1
ATOM 750 C CA . GLY A 1 101 ? 13.794 1.091 -2.438 1.00 90.75 101 GLY A CA 1
ATOM 751 C C . GLY A 1 101 ? 12.878 -0.088 -2.755 1.00 90.75 101 GLY A C 1
ATOM 752 O O . GLY A 1 101 ? 13.355 -1.200 -2.932 1.00 90.75 101 GLY A O 1
ATOM 753 N N . PHE A 1 102 ? 11.579 0.151 -2.938 1.00 89.88 102 PHE A N 1
ATOM 754 C CA . PHE A 1 102 ? 10.629 -0.890 -3.319 1.00 89.88 102 PHE A CA 1
ATOM 755 C C . PHE A 1 102 ? 10.976 -1.522 -4.677 1.00 89.88 102 PHE A C 1
ATOM 757 O O . PHE A 1 102 ? 11.035 -2.746 -4.789 1.00 89.88 102 PHE A O 1
ATOM 764 N N . LYS A 1 103 ? 11.253 -0.704 -5.703 1.00 86.81 103 LYS A N 1
ATOM 765 C CA . LYS A 1 103 ? 11.670 -1.200 -7.027 1.00 86.81 103 LYS A CA 1
ATOM 766 C C . LYS A 1 103 ? 13.055 -1.857 -6.997 1.00 86.81 103 LYS A C 1
ATOM 768 O O . LYS A 1 103 ? 13.243 -2.869 -7.661 1.00 86.81 103 LYS A O 1
ATOM 773 N N . GLY A 1 104 ? 13.990 -1.327 -6.210 1.00 88.19 104 GLY A N 1
ATOM 774 C CA . GLY A 1 104 ? 15.330 -1.888 -6.034 1.00 88.19 104 GLY A CA 1
ATOM 775 C C . GLY A 1 104 ? 15.308 -3.255 -5.353 1.00 88.19 104 GLY A C 1
ATOM 776 O O . GLY A 1 104 ? 15.896 -4.198 -5.868 1.00 88.19 104 GLY A O 1
ATOM 777 N N . VAL A 1 105 ? 14.560 -3.397 -4.253 1.00 89.62 105 VAL A N 1
ATOM 778 C CA . VAL A 1 105 ? 14.372 -4.690 -3.573 1.00 89.62 105 VAL A CA 1
ATOM 779 C C . VAL A 1 105 ? 13.692 -5.690 -4.503 1.00 89.62 105 VAL A C 1
ATOM 781 O O . VAL A 1 105 ? 14.121 -6.836 -4.553 1.00 89.62 105 VAL A O 1
ATOM 784 N N . ARG A 1 106 ? 12.679 -5.269 -5.277 1.00 86.56 106 ARG A N 1
ATOM 785 C CA . ARG A 1 106 ? 12.058 -6.131 -6.298 1.00 86.56 106 ARG A CA 1
ATOM 786 C C . ARG A 1 106 ? 13.098 -6.630 -7.301 1.00 86.56 106 ARG A C 1
ATOM 788 O O . ARG A 1 106 ? 13.233 -7.834 -7.456 1.00 86.56 106 ARG A O 1
ATOM 795 N N . LYS A 1 107 ? 13.861 -5.718 -7.914 1.00 85.38 107 LYS A N 1
ATOM 796 C CA . LYS A 1 107 ? 14.910 -6.062 -8.882 1.00 85.38 107 LYS A CA 1
ATOM 797 C C . LYS A 1 107 ? 15.915 -7.057 -8.287 1.00 85.38 107 LYS A C 1
ATOM 799 O O . LYS A 1 107 ? 16.160 -8.094 -8.889 1.00 85.38 107 LYS A O 1
ATOM 804 N N . ALA A 1 108 ? 16.424 -6.785 -7.086 1.00 87.94 108 ALA A N 1
ATOM 805 C CA . ALA A 1 108 ? 17.392 -7.650 -6.415 1.00 87.94 108 ALA A CA 1
ATOM 806 C C . ALA A 1 108 ? 16.827 -9.051 -6.110 1.00 87.94 108 ALA A C 1
ATOM 808 O O . ALA A 1 108 ? 17.519 -10.052 -6.273 1.00 87.94 108 ALA A O 1
ATOM 809 N N . VAL A 1 109 ? 15.562 -9.137 -5.687 1.00 87.38 109 VAL A N 1
ATOM 810 C CA . VAL A 1 109 ? 14.874 -10.415 -5.448 1.00 87.38 109 VAL A CA 1
ATOM 811 C C . VAL A 1 109 ? 14.681 -11.179 -6.760 1.00 87.38 109 VAL A C 1
ATOM 813 O O . VAL A 1 109 ? 14.990 -12.368 -6.819 1.00 87.38 109 VAL A O 1
ATOM 816 N N . ASP A 1 110 ? 14.228 -10.507 -7.818 1.00 83.56 110 ASP A N 1
ATOM 817 C CA . ASP A 1 110 ? 14.014 -11.120 -9.132 1.00 83.56 110 ASP A CA 1
ATOM 818 C C . ASP A 1 110 ? 15.339 -11.636 -9.734 1.00 83.56 110 ASP A C 1
ATOM 820 O O . ASP A 1 110 ? 15.382 -12.732 -10.297 1.00 83.56 110 ASP A O 1
ATOM 824 N N . GLU A 1 111 ? 16.442 -10.903 -9.555 1.00 85.31 111 GLU A N 1
ATOM 825 C CA . GLU A 1 111 ? 17.784 -11.297 -10.005 1.00 85.31 111 GLU A CA 1
ATOM 826 C C . GLU A 1 111 ? 18.387 -12.441 -9.187 1.00 85.31 111 GLU A C 1
ATOM 828 O O . GLU A 1 111 ? 19.030 -13.324 -9.757 1.00 85.31 111 GLU A O 1
ATOM 833 N N . HIS A 1 112 ? 18.176 -12.452 -7.869 1.00 85.12 112 HIS A N 1
ATOM 834 C CA . HIS A 1 112 ? 18.753 -13.471 -6.994 1.00 85.12 112 HIS A CA 1
ATOM 835 C C . HIS A 1 112 ? 18.009 -14.806 -7.084 1.00 85.12 112 HIS A C 1
ATOM 837 O O . HIS A 1 112 ? 18.634 -15.865 -7.115 1.00 85.12 112 HIS A O 1
ATOM 843 N N . PHE A 1 113 ? 16.675 -14.771 -7.134 1.00 82.75 113 PHE A N 1
ATOM 844 C CA . PHE A 1 113 ? 15.866 -15.989 -7.151 1.00 82.75 113 PHE A CA 1
ATOM 845 C C . PHE A 1 113 ? 15.545 -16.488 -8.561 1.00 82.75 113 PHE A C 1
ATOM 847 O O . PHE A 1 113 ? 15.229 -17.672 -8.682 1.00 82.75 113 PHE A O 1
ATOM 854 N N . ARG A 1 114 ? 15.601 -15.621 -9.595 1.00 73.38 114 ARG A N 1
ATOM 855 C CA . ARG A 1 114 ? 15.276 -15.912 -11.012 1.00 73.38 114 ARG A CA 1
ATOM 856 C C . ARG A 1 114 ? 14.241 -17.031 -11.146 1.00 73.38 114 ARG A C 1
ATOM 858 O O . ARG A 1 114 ? 14.575 -18.115 -11.630 1.00 73.38 114 ARG A O 1
ATOM 865 N N . PRO A 1 115 ? 13.009 -16.834 -10.643 1.00 66.50 115 PRO A N 1
ATOM 866 C CA . PRO A 1 115 ? 12.050 -17.919 -10.551 1.00 66.50 115 PRO A CA 1
ATOM 867 C C . PRO A 1 115 ? 11.715 -18.422 -11.959 1.00 66.50 115 PRO A C 1
ATOM 869 O O . PRO A 1 115 ? 10.949 -17.794 -12.684 1.00 66.50 115 PRO A O 1
ATOM 872 N N . ALA A 1 116 ? 12.294 -19.562 -12.340 1.00 70.56 116 ALA A N 1
ATOM 873 C CA . ALA A 1 116 ? 11.933 -20.275 -13.555 1.00 70.56 116 ALA A CA 1
ATOM 874 C C . ALA A 1 116 ? 10.430 -20.601 -13.549 1.00 70.56 116 ALA A C 1
ATOM 876 O O . ALA A 1 116 ? 9.781 -20.631 -12.496 1.00 70.56 116 ALA A O 1
ATOM 877 N N . GLU A 1 117 ? 9.856 -20.903 -14.714 1.00 68.69 117 GLU A N 1
ATOM 878 C CA . GLU A 1 117 ? 8.445 -21.301 -14.788 1.00 68.69 117 GLU A CA 1
ATOM 879 C C . GLU A 1 117 ? 8.136 -22.495 -13.868 1.00 68.69 117 GLU A C 1
ATOM 881 O O . GLU A 1 117 ? 7.086 -22.503 -13.220 1.00 68.69 117 GLU A O 1
ATOM 886 N N . SER A 1 118 ? 9.097 -23.414 -13.703 1.00 71.44 118 SER A N 1
ATOM 887 C CA . SER A 1 118 ? 9.043 -24.588 -12.820 1.00 71.44 118 SER A CA 1
ATOM 888 C C . SER A 1 118 ? 9.208 -24.292 -11.322 1.00 71.44 118 SER A C 1
ATOM 890 O O . SER A 1 118 ? 9.080 -25.201 -10.500 1.00 71.44 118 SER A O 1
ATOM 892 N N . THR A 1 119 ? 9.511 -23.053 -10.933 1.00 82.19 119 THR A N 1
ATOM 893 C CA . THR A 1 119 ? 9.679 -22.671 -9.527 1.00 82.19 119 THR A CA 1
ATOM 894 C C . THR A 1 119 ? 8.341 -22.719 -8.788 1.00 82.19 119 THR A C 1
ATOM 896 O O . THR A 1 119 ? 7.320 -22.242 -9.287 1.00 82.19 119 THR A O 1
ATOM 899 N N . SER A 1 120 ? 8.353 -23.268 -7.568 1.00 86.69 120 SER A N 1
ATOM 900 C CA . SER A 1 120 ? 7.164 -23.398 -6.718 1.00 86.69 120 SER A CA 1
ATOM 901 C C . SER A 1 120 ? 6.423 -22.067 -6.545 1.00 86.69 120 SER A C 1
ATOM 903 O O . SER A 1 120 ? 7.034 -21.023 -6.299 1.00 86.69 120 SER A O 1
ATOM 905 N N . ASN A 1 121 ? 5.088 -22.118 -6.589 1.00 85.94 121 ASN A N 1
ATOM 906 C CA . ASN A 1 121 ? 4.218 -20.956 -6.385 1.00 85.94 121 ASN A CA 1
ATOM 907 C C . ASN A 1 121 ? 4.489 -20.239 -5.054 1.00 85.94 121 ASN A C 1
ATOM 909 O O . ASN A 1 121 ? 4.320 -19.027 -4.971 1.00 85.94 121 ASN A O 1
ATOM 913 N N . LEU A 1 122 ? 4.959 -20.958 -4.028 1.00 86.88 122 LEU A N 1
ATOM 914 C CA . LEU A 1 122 ? 5.325 -20.357 -2.743 1.00 86.88 122 LEU A CA 1
ATOM 915 C C . LEU A 1 122 ? 6.551 -19.443 -2.849 1.00 86.88 122 LEU A C 1
ATOM 917 O O . LEU A 1 122 ? 6.581 -18.398 -2.206 1.00 86.88 122 LEU A O 1
ATOM 921 N N . VAL A 1 123 ? 7.536 -19.798 -3.677 1.00 86.88 123 VAL A N 1
ATOM 922 C CA . VAL A 1 123 ? 8.726 -18.964 -3.908 1.00 86.88 123 VAL A CA 1
ATOM 923 C C . VAL A 1 123 ? 8.350 -17.734 -4.728 1.00 86.88 123 VAL A C 1
ATOM 925 O O . VAL A 1 123 ? 8.750 -16.631 -4.371 1.00 86.88 123 VAL A O 1
ATOM 928 N N . LYS A 1 124 ? 7.513 -17.894 -5.763 1.00 84.38 124 LYS A N 1
ATOM 929 C CA . LYS A 1 124 ? 6.980 -16.769 -6.555 1.00 84.38 124 LYS A CA 1
ATOM 930 C C . LYS A 1 124 ? 6.185 -15.797 -5.678 1.00 84.38 124 LYS A C 1
ATOM 932 O O . LYS A 1 124 ? 6.408 -14.590 -5.737 1.00 84.38 124 LYS A O 1
ATOM 937 N N . LEU A 1 125 ? 5.319 -16.325 -4.810 1.00 87.00 125 LEU A N 1
ATOM 938 C CA . LEU A 1 125 ? 4.591 -15.532 -3.821 1.00 87.00 125 LEU A CA 1
ATOM 93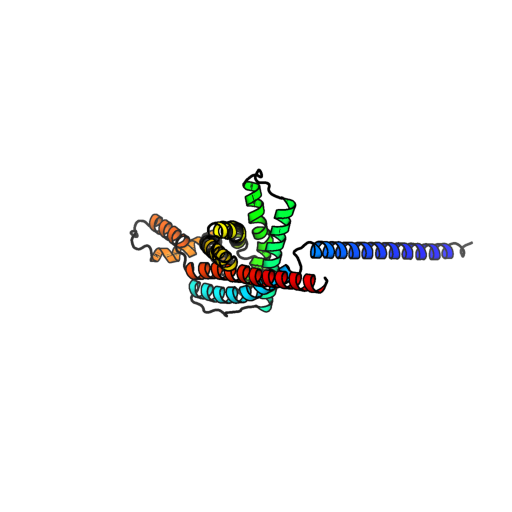9 C C . LEU A 1 125 ? 5.556 -14.829 -2.856 1.00 87.00 125 LEU A C 1
ATOM 941 O O . LEU A 1 125 ? 5.424 -13.630 -2.633 1.00 87.00 125 LEU A O 1
ATOM 945 N N . GLY A 1 126 ? 6.550 -15.549 -2.330 1.00 89.88 126 GLY A N 1
ATOM 946 C CA . GLY A 1 126 ? 7.595 -15.006 -1.459 1.00 89.88 126 GLY A CA 1
ATOM 947 C C . GLY A 1 126 ? 8.351 -13.839 -2.097 1.00 89.88 126 GLY A C 1
ATOM 948 O O . GLY A 1 126 ? 8.502 -12.787 -1.474 1.00 89.88 126 GLY A O 1
ATOM 949 N N . CYS A 1 127 ? 8.749 -13.978 -3.362 1.00 87.94 127 CYS A N 1
ATOM 950 C CA . CYS A 1 127 ? 9.410 -12.917 -4.121 1.00 87.94 127 CYS A CA 1
ATOM 951 C C . CYS A 1 127 ? 8.496 -11.694 -4.279 1.00 87.94 127 CYS A C 1
ATOM 953 O O . CYS A 1 127 ? 8.919 -10.564 -4.048 1.00 87.94 127 CYS A O 1
ATOM 955 N N . ALA A 1 128 ? 7.213 -11.917 -4.570 1.00 86.56 128 ALA A N 1
ATOM 956 C CA . ALA A 1 128 ? 6.245 -10.847 -4.785 1.00 86.56 128 ALA A CA 1
ATOM 957 C C . ALA A 1 128 ? 5.927 -10.032 -3.518 1.00 86.56 128 ALA A C 1
ATOM 959 O O . ALA A 1 128 ? 5.697 -8.823 -3.596 1.00 86.56 128 ALA A O 1
ATOM 960 N N . ILE A 1 129 ? 5.924 -10.674 -2.343 1.00 91.19 129 ILE A N 1
ATOM 961 C CA . ILE A 1 129 ? 5.615 -10.008 -1.066 1.00 91.19 129 ILE A CA 1
ATOM 962 C C . ILE A 1 129 ? 6.842 -9.373 -0.399 1.00 91.19 129 ILE A C 1
ATOM 964 O O . ILE A 1 129 ? 6.686 -8.429 0.379 1.00 91.19 129 ILE A O 1
ATOM 968 N N . THR A 1 130 ? 8.052 -9.860 -0.700 1.00 92.19 130 THR A N 1
ATOM 969 C CA . THR A 1 130 ? 9.305 -9.417 -0.062 1.00 92.19 130 THR A CA 1
ATOM 970 C C . THR A 1 130 ? 9.510 -7.897 -0.119 1.00 92.19 130 THR A C 1
ATOM 972 O O . THR A 1 130 ? 9.737 -7.312 0.945 1.00 92.19 130 THR A O 1
ATOM 975 N N . PRO A 1 131 ? 9.357 -7.208 -1.271 1.00 90.50 131 PRO A N 1
ATOM 976 C CA . PRO A 1 131 ? 9.504 -5.752 -1.330 1.00 90.50 131 PRO A CA 1
ATOM 977 C C . PRO A 1 131 ? 8.566 -5.012 -0.369 1.00 90.50 131 PRO A C 1
ATOM 979 O O . PRO A 1 131 ? 8.982 -4.072 0.305 1.00 90.50 131 PRO A O 1
ATOM 982 N N . GLY A 1 132 ? 7.316 -5.468 -0.235 1.00 91.19 132 GLY A N 1
ATOM 983 C CA . GLY A 1 132 ? 6.346 -4.876 0.690 1.00 91.19 132 GLY A CA 1
ATOM 984 C C . GLY A 1 132 ? 6.747 -5.052 2.154 1.00 91.19 132 GLY A C 1
ATOM 985 O O . GLY A 1 132 ? 6.690 -4.103 2.939 1.00 91.19 132 GLY A O 1
ATOM 986 N N . ILE A 1 133 ? 7.213 -6.247 2.522 1.00 93.62 133 ILE A N 1
ATOM 987 C CA . ILE A 1 133 ? 7.665 -6.542 3.888 1.00 93.62 133 ILE A CA 1
ATOM 988 C C . ILE A 1 133 ? 8.883 -5.682 4.242 1.00 93.62 133 ILE A C 1
ATOM 990 O O . ILE A 1 133 ? 8.858 -4.973 5.250 1.00 93.62 133 ILE A O 1
ATOM 994 N N . VAL A 1 134 ? 9.913 -5.682 3.391 1.00 94.94 134 VAL A N 1
ATOM 995 C CA . VAL A 1 134 ? 11.161 -4.936 3.621 1.00 94.94 134 VAL A CA 1
ATOM 996 C C . VAL A 1 134 ? 10.902 -3.432 3.718 1.00 94.94 134 VAL A C 1
ATOM 998 O O . VAL A 1 134 ? 11.452 -2.765 4.591 1.00 94.94 134 VAL A O 1
ATOM 1001 N N . MET A 1 135 ? 10.006 -2.894 2.887 1.00 94.81 135 MET A N 1
ATOM 1002 C CA . MET A 1 135 ? 9.712 -1.458 2.854 1.00 94.81 135 MET A CA 1
ATOM 1003 C C . MET A 1 135 ? 8.654 -1.004 3.874 1.00 94.81 135 MET A C 1
ATOM 1005 O O . MET A 1 135 ? 8.358 0.193 3.974 1.00 94.81 135 MET A O 1
ATOM 1009 N N . THR A 1 136 ? 8.108 -1.916 4.687 1.00 95.44 136 THR A N 1
ATOM 1010 C CA . THR A 1 136 ? 7.090 -1.600 5.705 1.00 95.44 136 THR A CA 1
ATOM 1011 C C . THR A 1 136 ? 7.537 -0.538 6.727 1.00 95.44 136 THR A C 1
ATOM 1013 O O . THR A 1 136 ? 6.726 0.346 7.037 1.00 95.44 136 THR A O 1
ATOM 1016 N N . PRO A 1 137 ? 8.780 -0.536 7.255 1.00 95.62 137 PRO A N 1
ATOM 1017 C CA . PRO A 1 137 ? 9.245 0.513 8.168 1.00 95.62 137 PRO A CA 1
ATOM 1018 C C . PRO A 1 137 ? 9.230 1.905 7.526 1.00 95.62 137 PRO A C 1
ATOM 1020 O O . PRO A 1 137 ? 8.693 2.848 8.107 1.00 95.62 137 PRO A O 1
ATOM 1023 N N . VAL A 1 138 ? 9.719 2.023 6.288 1.00 95.06 138 VAL A N 1
ATOM 1024 C CA . VAL A 1 138 ? 9.741 3.292 5.540 1.00 95.06 138 VAL A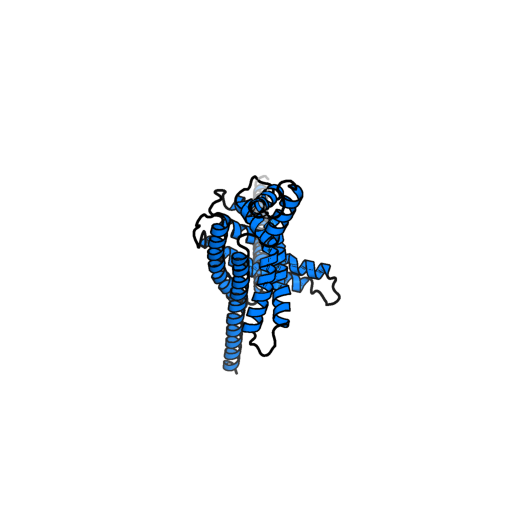 CA 1
ATOM 1025 C C . VAL A 1 138 ? 8.315 3.774 5.272 1.00 95.06 138 VAL A C 1
ATOM 1027 O O . VAL A 1 138 ? 7.971 4.925 5.548 1.00 95.06 138 VAL A O 1
ATOM 1030 N N . SER A 1 139 ? 7.432 2.869 4.838 1.00 93.31 139 SER A N 1
ATOM 1031 C CA . SER A 1 139 ? 6.017 3.197 4.676 1.00 93.31 139 SER A CA 1
ATOM 1032 C C . SER A 1 139 ? 5.348 3.620 5.990 1.00 93.31 139 SER A C 1
ATOM 1034 O O . SER A 1 139 ? 4.386 4.393 5.966 1.00 93.31 139 SER A O 1
ATOM 1036 N N . SER A 1 140 ? 5.802 3.100 7.126 1.00 93.69 140 SER A N 1
ATOM 1037 C CA . SER A 1 140 ? 5.241 3.428 8.434 1.00 93.69 140 SER A CA 1
ATOM 1038 C C . SER A 1 140 ? 5.590 4.848 8.878 1.00 93.69 140 SER A C 1
ATOM 1040 O O . SER A 1 140 ? 4.750 5.512 9.486 1.00 93.69 140 SER A O 1
ATOM 1042 N N . ILE A 1 141 ? 6.774 5.343 8.508 1.00 93.69 1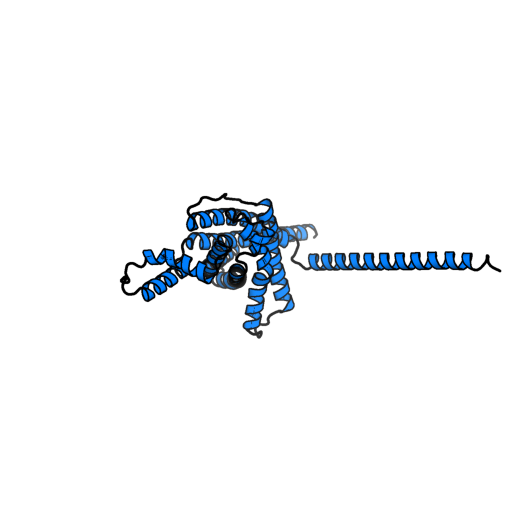41 ILE A N 1
ATOM 1043 C CA . ILE A 1 141 ? 7.165 6.746 8.702 1.00 93.69 141 ILE A CA 1
ATOM 1044 C C . ILE A 1 141 ? 6.232 7.665 7.900 1.00 93.69 141 ILE A C 1
ATOM 1046 O O . ILE A 1 141 ? 5.674 8.607 8.460 1.00 93.69 141 ILE A O 1
ATOM 1050 N N . LEU A 1 142 ? 5.973 7.344 6.625 1.00 91.94 142 LEU A N 1
ATOM 1051 C CA . LEU A 1 142 ? 5.076 8.127 5.759 1.00 91.94 142 LEU A CA 1
ATOM 1052 C C . LEU A 1 142 ? 3.655 8.245 6.314 1.00 91.94 142 LEU A C 1
ATOM 1054 O O . LEU A 1 142 ? 3.039 9.310 6.254 1.00 91.94 142 LEU A O 1
ATOM 1058 N N . GLU A 1 143 ? 3.115 7.155 6.857 1.00 88.94 143 GLU A N 1
ATOM 1059 C CA . GLU A 1 143 ? 1.786 7.182 7.469 1.00 88.94 143 GLU A CA 1
ATOM 1060 C C . GLU A 1 143 ? 1.781 8.035 8.745 1.00 88.94 143 GLU A C 1
ATOM 1062 O O . GLU A 1 143 ? 0.854 8.811 8.974 1.00 88.94 143 GLU A O 1
ATOM 1067 N N . ALA A 1 144 ? 2.833 7.938 9.560 1.00 90.44 144 ALA A N 1
ATOM 1068 C CA . ALA A 1 144 ? 2.946 8.709 10.791 1.00 90.44 144 ALA A CA 1
ATOM 1069 C C . ALA A 1 144 ? 3.065 10.219 10.549 1.00 90.44 144 ALA A C 1
ATOM 1071 O O . ALA A 1 144 ? 2.463 10.993 11.297 1.00 90.44 144 ALA A O 1
ATOM 1072 N N . CYS A 1 145 ? 3.733 10.635 9.469 1.00 87.44 145 CYS A N 1
ATOM 1073 C CA . CYS A 1 145 ? 3.772 12.032 9.030 1.00 87.44 145 CYS A CA 1
ATOM 1074 C C . CYS A 1 145 ? 2.392 12.589 8.643 1.00 87.44 145 CYS A C 1
ATOM 1076 O O . CYS A 1 145 ? 2.159 13.790 8.751 1.00 87.44 145 CYS A O 1
ATOM 1078 N N . ASN A 1 146 ? 1.462 11.731 8.208 1.00 83.06 146 ASN A N 1
ATOM 1079 C CA . ASN A 1 146 ? 0.107 12.136 7.822 1.00 83.06 146 ASN A CA 1
ATOM 1080 C C . ASN A 1 146 ? -0.864 12.242 9.007 1.00 83.06 146 ASN A C 1
ATOM 1082 O O . ASN A 1 146 ? -1.975 12.757 8.864 1.00 83.06 146 ASN A O 1
ATOM 1086 N N . ALA A 1 147 ? -0.462 11.777 10.185 1.00 82.62 147 ALA A N 1
ATOM 1087 C CA . ALA A 1 147 ? -1.333 11.676 11.340 1.00 82.62 147 ALA A CA 1
ATOM 1088 C C . ALA A 1 147 ? -1.077 12.776 12.371 1.00 82.62 147 ALA A C 1
ATOM 1090 O O . ALA A 1 147 ? -0.643 12.518 13.493 1.00 82.62 147 ALA A O 1
ATOM 1091 N N . ASN A 1 148 ? -1.372 14.017 11.991 1.00 73.00 148 ASN A N 1
ATOM 1092 C CA . ASN A 1 148 ? -1.103 15.205 12.815 1.00 73.00 148 ASN A CA 1
ATOM 1093 C C . ASN A 1 148 ? -1.902 15.269 14.121 1.00 73.00 148 ASN A C 1
ATOM 1095 O O . ASN A 1 148 ? -1.579 16.069 14.987 1.00 73.00 148 ASN A O 1
ATOM 1099 N N . LEU A 1 149 ? -2.948 14.453 14.249 1.00 73.81 149 LEU A N 1
ATOM 1100 C CA . LEU A 1 149 ? -3.803 14.417 15.432 1.00 73.81 149 LEU A CA 1
ATOM 1101 C C . LEU A 1 149 ? -3.208 13.577 16.578 1.00 73.81 149 LEU A C 1
ATOM 1103 O O . LEU A 1 149 ? -3.672 13.686 17.707 1.00 73.81 149 LEU A O 1
ATOM 1107 N N . ASN A 1 150 ? -2.199 12.740 16.312 1.00 81.69 150 ASN A N 1
ATOM 1108 C CA . ASN A 1 150 ? -1.449 12.060 17.368 1.00 81.69 150 ASN A CA 1
ATOM 1109 C C . ASN A 1 150 ? -0.297 12.990 17.822 1.00 81.69 150 ASN A C 1
ATOM 1111 O O . ASN A 1 150 ? 0.447 13.446 16.956 1.00 81.69 150 ASN A O 1
ATOM 1115 N N . PRO A 1 151 ? -0.126 13.299 19.123 1.00 85.31 151 PRO A N 1
ATOM 1116 C CA . PRO A 1 151 ? 0.965 14.146 19.617 1.00 85.31 151 PRO A CA 1
ATOM 1117 C C . PRO A 1 151 ? 2.301 13.405 19.827 1.00 85.31 151 PRO A C 1
ATOM 1119 O O . PRO A 1 151 ? 3.327 14.058 19.992 1.00 85.31 151 PRO A O 1
ATOM 1122 N N . GLU A 1 152 ? 2.331 12.066 19.805 1.00 89.69 152 GLU A N 1
ATOM 1123 C CA . GLU A 1 152 ? 3.542 11.259 20.038 1.00 89.69 152 GLU A CA 1
ATOM 1124 C C . GLU A 1 152 ? 4.668 11.639 19.064 1.00 89.69 152 GLU A C 1
ATOM 1126 O O . GLU A 1 152 ? 4.402 11.801 17.873 1.00 89.69 152 GLU A O 1
ATOM 1131 N N . PRO A 1 153 ? 5.936 11.718 19.488 1.00 90.75 153 PRO A N 1
ATOM 1132 C CA . PRO A 1 153 ? 7.028 12.049 18.578 1.00 90.75 153 PRO A CA 1
ATOM 1133 C C . PRO A 1 153 ? 7.161 11.007 17.453 1.00 90.75 153 PRO A C 1
ATOM 1135 O O . PRO A 1 153 ? 6.856 9.825 17.639 1.00 90.75 153 PRO A O 1
ATOM 1138 N N . LEU A 1 154 ? 7.632 11.437 16.272 1.00 90.19 154 LEU A N 1
ATOM 1139 C CA . LEU A 1 154 ? 7.643 10.612 15.053 1.00 90.19 154 LEU A CA 1
ATOM 1140 C C . LEU A 1 154 ? 8.330 9.254 15.261 1.00 90.19 154 LEU A C 1
ATOM 1142 O O . LEU A 1 154 ? 7.791 8.250 14.805 1.00 90.19 154 LEU A O 1
ATOM 1146 N N . HIS A 1 155 ? 9.446 9.217 16.005 1.00 90.31 155 HIS A N 1
ATOM 1147 C CA . HIS A 1 155 ? 10.237 8.012 16.297 1.00 90.31 155 HIS A CA 1
ATOM 1148 C C . HIS A 1 155 ? 9.493 6.946 17.125 1.00 90.31 155 HIS A C 1
ATOM 1150 O O . HIS A 1 155 ? 9.860 5.776 17.073 1.00 90.31 155 HIS A O 1
ATOM 1156 N N . VAL A 1 156 ? 8.432 7.316 17.848 1.00 93.31 156 VAL A N 1
ATOM 1157 C CA . VAL A 1 156 ? 7.514 6.361 18.494 1.00 93.31 156 VAL A CA 1
ATOM 1158 C C . VAL A 1 156 ? 6.336 6.078 17.569 1.00 93.31 156 VAL A C 1
ATOM 1160 O O . VAL A 1 156 ? 5.969 4.923 17.339 1.00 93.31 156 VAL A O 1
ATOM 1163 N N . ARG A 1 157 ? 5.766 7.141 16.993 1.00 92.44 157 ARG A N 1
ATOM 1164 C CA . ARG A 1 157 ? 4.526 7.113 16.213 1.00 92.44 157 ARG A CA 1
ATOM 1165 C C . ARG A 1 157 ? 4.596 6.184 14.999 1.00 92.44 157 ARG A C 1
ATOM 1167 O O . ARG A 1 157 ? 3.610 5.511 14.703 1.00 92.44 157 ARG A O 1
ATOM 1174 N N . TRP A 1 158 ? 5.740 6.103 14.314 1.00 92.94 158 TRP A N 1
ATOM 1175 C CA . TRP A 1 158 ? 5.890 5.251 13.125 1.00 92.94 158 TRP A CA 1
ATOM 1176 C C . TRP A 1 158 ? 5.663 3.764 13.434 1.00 92.94 158 TRP A C 1
ATOM 1178 O O . TRP A 1 158 ? 5.058 3.055 12.635 1.00 92.94 158 TRP A O 1
ATOM 1188 N N . THR A 1 159 ? 6.019 3.292 14.630 1.00 94.44 159 THR A N 1
ATOM 1189 C CA . THR A 1 159 ? 5.801 1.888 15.026 1.00 94.44 159 THR A CA 1
ATOM 1190 C C . THR A 1 159 ? 4.317 1.545 15.230 1.00 94.44 159 THR A C 1
ATOM 1192 O O . THR A 1 159 ? 3.903 0.384 15.134 1.00 94.44 159 THR A O 1
ATOM 1195 N N . ARG A 1 160 ? 3.464 2.547 15.485 1.00 92.75 160 ARG A N 1
ATOM 1196 C CA . ARG A 1 160 ? 2.042 2.345 15.789 1.00 92.75 160 ARG A CA 1
ATOM 1197 C C . ARG A 1 160 ? 1.299 1.899 14.548 1.00 92.75 160 ARG A C 1
ATOM 1199 O O . ARG A 1 160 ? 1.191 2.671 13.608 1.00 92.75 160 ARG A O 1
ATOM 1206 N N . GLY A 1 161 ? 0.732 0.697 14.546 1.00 91.56 161 GLY A N 1
ATOM 1207 C CA . GLY A 1 161 ? -0.015 0.201 13.387 1.00 91.56 161 GLY A CA 1
ATOM 1208 C C . GLY A 1 161 ? 0.840 -0.560 12.369 1.00 91.56 161 GLY A C 1
ATOM 1209 O O . GLY A 1 161 ? 0.323 -0.878 11.300 1.00 91.56 161 GLY A O 1
ATOM 1210 N N . ILE A 1 162 ? 2.115 -0.846 12.679 1.00 94.62 162 ILE A N 1
ATOM 1211 C CA . ILE A 1 162 ? 3.067 -1.466 11.743 1.00 94.62 162 ILE A CA 1
ATOM 1212 C C . ILE A 1 162 ? 2.586 -2.817 11.204 1.00 94.62 162 ILE A C 1
ATOM 1214 O O . ILE A 1 162 ? 2.702 -3.055 10.013 1.00 94.62 162 ILE A O 1
ATOM 1218 N N . ALA A 1 163 ? 1.960 -3.660 12.032 1.00 94.88 163 ALA A N 1
ATOM 1219 C CA . ALA A 1 163 ? 1.452 -4.963 11.590 1.00 94.88 163 ALA A CA 1
ATOM 1220 C C . ALA A 1 163 ? 0.361 -4.827 10.510 1.00 94.88 163 ALA A C 1
ATOM 1222 O O . ALA A 1 163 ? 0.440 -5.451 9.454 1.00 94.88 163 ALA A O 1
ATOM 1223 N N . ALA A 1 164 ? -0.626 -3.953 10.736 1.00 94.25 164 ALA A N 1
ATOM 1224 C CA . ALA A 1 164 ? -1.665 -3.683 9.746 1.00 94.25 164 ALA A CA 1
ATOM 1225 C C . ALA A 1 164 ? -1.097 -3.003 8.483 1.00 94.25 164 ALA A C 1
ATOM 1227 O O . ALA A 1 164 ? -1.602 -3.229 7.385 1.00 94.25 164 ALA A O 1
ATOM 1228 N N . ARG A 1 165 ? -0.010 -2.223 8.600 1.00 94.19 165 ARG A N 1
ATOM 1229 C CA . ARG A 1 165 ? 0.717 -1.716 7.422 1.00 94.19 165 ARG A CA 1
ATOM 1230 C C . ARG A 1 165 ? 1.446 -2.818 6.686 1.00 94.19 165 ARG A C 1
ATOM 1232 O O . ARG A 1 165 ? 1.299 -2.872 5.482 1.00 94.19 165 ARG A O 1
ATOM 1239 N N . GLY A 1 166 ? 2.151 -3.711 7.370 1.00 94.88 166 GLY A N 1
ATOM 1240 C CA . GLY A 1 166 ? 2.835 -4.830 6.724 1.00 94.88 166 GLY A CA 1
ATOM 1241 C C . GLY A 1 166 ? 1.878 -5.645 5.858 1.00 94.88 166 GLY A C 1
ATOM 1242 O O . GLY A 1 166 ? 2.143 -5.866 4.684 1.00 94.88 166 GLY A O 1
ATOM 1243 N N . MET A 1 167 ? 0.691 -5.963 6.384 1.00 94.88 167 MET A N 1
ATOM 1244 C CA . MET A 1 167 ? -0.362 -6.622 5.602 1.00 94.88 167 MET A CA 1
ATOM 1245 C C . MET A 1 167 ? -0.799 -5.799 4.378 1.00 94.88 167 MET A C 1
ATOM 1247 O O . MET A 1 167 ? -0.982 -6.340 3.291 1.00 94.88 167 MET A O 1
ATOM 1251 N N . ARG A 1 168 ? -0.953 -4.481 4.534 1.00 93.50 168 ARG A N 1
ATOM 1252 C CA . ARG A 1 168 ? -1.273 -3.565 3.432 1.00 93.50 168 ARG A CA 1
ATOM 1253 C C . ARG A 1 168 ? -0.182 -3.539 2.360 1.00 93.50 168 ARG A C 1
ATOM 1255 O O . ARG A 1 168 ? -0.505 -3.548 1.180 1.00 93.50 168 ARG A O 1
ATOM 1262 N N . GLU A 1 169 ? 1.081 -3.490 2.770 1.00 92.75 169 GLU A N 1
ATOM 1263 C CA . GLU A 1 169 ? 2.239 -3.457 1.878 1.00 92.75 169 GLU A CA 1
ATOM 1264 C C . GLU A 1 169 ? 2.404 -4.772 1.118 1.00 92.75 169 GLU A C 1
ATOM 1266 O O . GLU A 1 169 ? 2.754 -4.751 -0.054 1.00 92.75 169 GLU A O 1
ATOM 1271 N N . VAL A 1 170 ? 2.059 -5.905 1.733 1.00 91.62 170 VAL A N 1
ATOM 1272 C CA . VAL A 1 170 ? 1.955 -7.197 1.040 1.00 91.62 170 VAL A CA 1
ATOM 1273 C C . VAL A 1 170 ? 0.901 -7.137 -0.071 1.00 91.62 170 VAL A C 1
ATOM 1275 O O . VAL A 1 170 ? 1.189 -7.493 -1.210 1.00 91.62 170 VAL A O 1
ATOM 1278 N N . ILE A 1 171 ? -0.299 -6.622 0.223 1.00 91.25 171 ILE A N 1
ATOM 1279 C CA . ILE A 1 171 ? -1.368 -6.458 -0.781 1.00 91.25 171 ILE A CA 1
ATOM 1280 C C . ILE A 1 171 ? -0.924 -5.511 -1.899 1.00 91.25 171 ILE A C 1
ATOM 1282 O O . ILE A 1 171 ? -1.180 -5.776 -3.071 1.00 91.25 171 ILE A O 1
ATOM 1286 N N . PHE A 1 172 ? -0.256 -4.411 -1.553 1.00 84.94 172 PHE A N 1
ATOM 1287 C CA . PHE A 1 172 ? 0.274 -3.475 -2.539 1.00 84.94 172 PHE A CA 1
ATOM 1288 C C . PHE A 1 172 ? 1.404 -4.068 -3.363 1.00 84.94 172 PHE A C 1
ATOM 1290 O O . PHE A 1 172 ? 1.432 -3.807 -4.558 1.00 84.94 172 PHE A O 1
ATOM 1297 N N . GLY A 1 173 ? 2.272 -4.898 -2.790 1.00 81.31 173 GLY A N 1
ATOM 1298 C CA . GLY A 1 173 ? 3.314 -5.563 -3.558 1.00 81.31 173 GLY A CA 1
ATOM 1299 C C . GLY A 1 173 ? 2.767 -6.565 -4.562 1.00 81.31 173 GLY A C 1
ATOM 1300 O O . GLY A 1 173 ? 3.209 -6.564 -5.707 1.00 81.31 173 GLY A O 1
ATOM 1301 N N . LEU A 1 174 ? 1.734 -7.321 -4.191 1.00 83.69 174 LEU A N 1
ATOM 1302 C CA . LEU A 1 174 ? 1.018 -8.189 -5.130 1.00 83.69 174 LEU A CA 1
ATOM 1303 C C . LEU A 1 174 ? 0.261 -7.376 -6.193 1.00 83.69 174 LEU A C 1
ATOM 1305 O O . LEU A 1 174 ? 0.333 -7.675 -7.383 1.00 83.69 174 LEU A O 1
ATOM 1309 N N . GLY A 1 175 ? -0.430 -6.313 -5.774 1.00 75.19 175 GLY A N 1
ATOM 1310 C CA . GLY A 1 175 ? -1.253 -5.471 -6.643 1.00 75.19 175 GLY A CA 1
ATOM 1311 C C . GLY A 1 175 ? -0.476 -4.640 -7.665 1.00 75.19 175 GLY A C 1
ATOM 1312 O O . GLY A 1 175 ? -0.838 -4.619 -8.838 1.00 75.19 175 GLY A O 1
ATOM 1313 N N . LEU A 1 176 ? 0.578 -3.947 -7.228 1.00 67.12 176 LEU A N 1
ATOM 1314 C CA . LEU A 1 176 ? 1.397 -3.085 -8.087 1.00 67.12 176 LEU A CA 1
ATOM 1315 C C . LEU A 1 176 ? 2.186 -3.881 -9.115 1.00 67.12 176 LEU A C 1
ATOM 1317 O O . LEU A 1 176 ? 2.343 -3.421 -10.240 1.00 67.12 176 LEU A O 1
ATOM 1321 N N . ASN A 1 177 ? 2.718 -5.030 -8.702 1.00 69.44 177 ASN A N 1
ATOM 1322 C CA . ASN A 1 177 ? 3.691 -5.750 -9.504 1.00 69.44 177 ASN A CA 1
ATOM 1323 C C . ASN A 1 177 ? 3.024 -6.803 -10.381 1.00 69.44 177 ASN A C 1
ATOM 1325 O O . ASN A 1 177 ? 3.231 -6.794 -11.579 1.00 69.44 177 ASN A O 1
ATOM 1329 N N . GLN A 1 178 ? 2.204 -7.688 -9.814 1.00 79.12 178 GLN A N 1
ATOM 1330 C CA . GLN A 1 178 ? 1.658 -8.805 -10.588 1.00 79.12 178 GLN A CA 1
ATOM 1331 C C . GLN A 1 178 ? 0.339 -8.424 -11.251 1.00 79.12 178 GLN A C 1
ATOM 1333 O O . GLN A 1 178 ? 0.203 -8.520 -12.465 1.00 79.12 178 GLN A O 1
ATOM 1338 N N . LEU A 1 179 ? -0.608 -7.886 -10.477 1.00 81.88 179 LEU A N 1
ATOM 1339 C CA . LEU A 1 179 ? -1.945 -7.610 -11.005 1.00 81.88 179 LEU A CA 1
ATOM 1340 C C . LEU A 1 179 ? -1.951 -6.506 -12.067 1.00 81.88 179 LEU A C 1
ATOM 1342 O O . LEU A 1 179 ? -2.676 -6.621 -13.046 1.00 81.88 179 LEU A O 1
ATOM 1346 N N . SER A 1 180 ? -1.165 -5.436 -11.904 1.00 80.25 180 SER A N 1
ATOM 1347 C CA . SER A 1 180 ? -1.108 -4.373 -12.918 1.00 80.25 180 SER A CA 1
ATOM 1348 C C . SER A 1 180 ? -0.547 -4.872 -14.254 1.00 80.25 180 SER A C 1
ATOM 1350 O O . SER A 1 180 ? -1.066 -4.486 -15.298 1.00 80.25 180 SER A O 1
ATOM 1352 N N . GLU A 1 181 ? 0.493 -5.710 -14.219 1.00 81.25 181 GLU A N 1
ATOM 1353 C CA . GLU A 1 181 ? 1.137 -6.284 -15.409 1.00 81.25 181 GLU A CA 1
ATOM 1354 C C . GLU A 1 181 ? 0.211 -7.315 -16.083 1.00 81.25 181 GLU A C 1
ATOM 1356 O O . GLU A 1 181 ? 0.005 -7.269 -17.297 1.00 81.25 181 GLU A O 1
ATOM 1361 N N . GLU A 1 182 ? -0.445 -8.175 -15.297 1.00 87.06 182 GLU A N 1
ATOM 1362 C CA . GLU A 1 182 ? -1.457 -9.116 -15.794 1.00 87.06 182 GLU A CA 1
ATOM 1363 C C . GLU A 1 182 ? -2.666 -8.391 -16.405 1.00 87.06 182 GLU A C 1
ATOM 1365 O O . GLU A 1 182 ? -3.121 -8.742 -17.494 1.00 87.06 182 GLU A O 1
ATOM 1370 N N . PHE A 1 183 ? -3.174 -7.337 -15.755 1.00 89.81 183 PHE A N 1
ATOM 1371 C CA . PHE A 1 183 ? -4.284 -6.558 -16.301 1.00 89.81 183 PHE A CA 1
ATOM 1372 C C . PHE A 1 183 ? -3.910 -5.793 -17.567 1.00 89.81 183 PHE A C 1
ATOM 1374 O O . PHE A 1 183 ? -4.732 -5.707 -18.476 1.00 89.81 183 PHE A O 1
ATOM 1381 N N . GLU A 1 184 ? -2.679 -5.294 -17.673 1.00 85.69 184 GLU A N 1
ATOM 1382 C CA . GLU A 1 184 ? -2.167 -4.682 -18.901 1.00 85.69 184 GLU A CA 1
ATOM 1383 C C . GLU A 1 184 ? -2.125 -5.680 -20.078 1.00 85.69 184 GLU A C 1
ATOM 1385 O O . GLU A 1 184 ? -2.391 -5.302 -21.228 1.00 85.69 184 GLU A O 1
ATOM 1390 N N . ALA A 1 185 ? -1.852 -6.962 -19.810 1.00 87.00 185 ALA A N 1
ATOM 1391 C CA . ALA A 1 185 ? -1.867 -8.020 -20.822 1.00 87.00 185 ALA A CA 1
ATOM 1392 C C . ALA A 1 185 ? -3.277 -8.312 -21.371 1.00 87.00 185 ALA A C 1
ATOM 1394 O O . ALA A 1 185 ? -3.409 -8.681 -22.538 1.00 87.00 185 ALA A O 1
ATOM 1395 N N . PHE A 1 186 ? -4.332 -8.087 -20.578 1.00 90.75 186 PHE A N 1
ATOM 1396 C CA . PHE A 1 186 ? -5.720 -8.203 -21.045 1.00 90.75 186 PHE A CA 1
ATOM 1397 C C . PHE A 1 186 ? -6.180 -7.013 -21.900 1.00 90.75 186 PHE A C 1
ATOM 1399 O O . PHE A 1 186 ? -7.198 -7.115 -22.589 1.00 90.75 186 PHE A O 1
ATOM 1406 N N . VAL A 1 187 ? -5.462 -5.884 -21.885 1.00 90.19 187 VAL A N 1
ATOM 1407 C CA . VAL A 1 187 ? -5.821 -4.721 -22.705 1.00 90.19 187 VAL A CA 1
ATOM 1408 C C . VAL A 1 187 ? -5.367 -4.945 -24.155 1.00 90.19 187 VAL A C 1
ATOM 1410 O O . VAL A 1 187 ? -4.175 -5.187 -24.380 1.00 90.19 187 VAL A O 1
ATOM 1413 N N . PRO A 1 188 ? -6.263 -4.804 -25.155 1.00 92.69 188 PRO A N 1
ATOM 1414 C CA . PRO A 1 188 ? -5.937 -5.019 -26.563 1.00 92.69 188 PRO A CA 1
ATOM 1415 C C . PRO A 1 188 ? -4.703 -4.249 -27.054 1.00 92.69 188 PRO A C 1
ATOM 1417 O O . PRO A 1 188 ? -4.507 -3.079 -26.726 1.00 92.69 188 PRO A O 1
ATOM 1420 N N . GLN A 1 189 ? -3.905 -4.884 -27.916 1.00 91.12 189 GLN A N 1
ATOM 1421 C CA . GLN A 1 189 ? -2.637 -4.329 -28.412 1.00 91.12 189 GLN A CA 1
ATOM 1422 C C . GLN A 1 189 ? -2.784 -3.103 -29.328 1.00 91.12 189 GLN A C 1
ATOM 1424 O O . GLN A 1 189 ? -1.807 -2.393 -29.534 1.00 91.12 189 GLN A O 1
ATOM 1429 N N . HIS A 1 190 ? -3.979 -2.828 -29.863 1.00 91.56 190 HIS A N 1
ATOM 1430 C CA . HIS A 1 190 ? -4.211 -1.646 -30.703 1.00 91.56 190 HIS A CA 1
ATOM 1431 C C . HIS A 1 190 ? -4.198 -0.328 -29.908 1.00 91.56 190 HIS A C 1
ATOM 1433 O O . HIS A 1 190 ? -4.133 0.748 -30.499 1.00 91.56 190 HIS A O 1
ATOM 1439 N N . TYR A 1 191 ? -4.267 -0.393 -28.576 1.00 89.56 191 TYR A N 1
ATOM 1440 C CA . TYR A 1 191 ? -4.058 0.765 -27.716 1.00 89.56 191 TYR A CA 1
ATOM 1441 C C . TYR A 1 191 ? -2.566 1.051 -27.536 1.00 89.56 191 TYR A C 1
ATOM 1443 O O . TYR A 1 191 ? -1.740 0.139 -27.480 1.00 89.56 191 TYR A O 1
ATOM 1451 N N . SER A 1 192 ? -2.219 2.328 -27.367 1.00 84.81 192 SER A N 1
ATOM 1452 C CA . SER A 1 192 ? -0.843 2.718 -27.054 1.00 84.81 192 SER A CA 1
ATOM 1453 C C . SER A 1 192 ? -0.379 2.107 -25.727 1.00 84.81 192 SER A C 1
ATOM 1455 O O . SER A 1 192 ? -1.180 1.902 -24.812 1.00 84.81 192 SER A O 1
ATOM 1457 N N . SER A 1 193 ? 0.930 1.866 -25.596 1.00 81.81 193 SER A N 1
ATOM 1458 C CA . SER A 1 193 ? 1.540 1.351 -24.357 1.00 81.81 193 SER A CA 1
ATOM 1459 C C . SER A 1 193 ? 1.126 2.173 -23.125 1.00 81.81 193 SER A C 1
ATOM 1461 O O . SER A 1 193 ? 0.731 1.616 -22.105 1.00 81.81 193 SER A O 1
ATOM 1463 N N . ALA A 1 194 ? 1.063 3.503 -23.255 1.00 80.44 194 ALA A N 1
ATOM 1464 C CA . ALA A 1 194 ? 0.611 4.386 -22.182 1.00 80.44 194 ALA A CA 1
ATOM 1465 C C . ALA A 1 194 ? -0.842 4.119 -21.740 1.00 80.44 194 ALA A C 1
ATOM 1467 O O . ALA A 1 194 ? -1.122 4.087 -20.543 1.00 80.44 194 ALA A O 1
ATOM 1468 N N . ILE A 1 195 ? -1.768 3.906 -22.684 1.00 84.06 195 ILE A N 1
ATOM 1469 C CA . ILE A 1 195 ? -3.176 3.613 -22.369 1.00 84.06 195 ILE A CA 1
ATOM 1470 C C . ILE A 1 195 ? -3.302 2.232 -21.732 1.00 84.06 195 ILE A C 1
ATOM 1472 O O . ILE A 1 195 ? -3.995 2.083 -20.726 1.00 84.06 195 ILE A O 1
ATOM 1476 N N . ARG A 1 196 ? -2.619 1.229 -22.291 1.00 87.69 196 ARG A N 1
ATOM 1477 C CA . ARG A 1 196 ? -2.630 -0.140 -21.760 1.00 87.69 196 ARG A CA 1
ATOM 1478 C C . ARG A 1 196 ? -2.125 -0.168 -20.325 1.00 87.69 196 ARG A C 1
ATOM 1480 O O . ARG A 1 196 ? -2.807 -0.693 -19.447 1.00 87.69 196 ARG A O 1
ATOM 1487 N N . ASN A 1 197 ? -1.008 0.504 -20.075 1.00 85.25 197 ASN A N 1
ATOM 1488 C CA . ASN A 1 197 ? -0.441 0.637 -18.748 1.00 85.25 197 ASN A CA 1
ATOM 1489 C C . ASN A 1 197 ? -1.362 1.387 -17.774 1.00 85.25 197 ASN A C 1
ATOM 1491 O O . ASN A 1 197 ? -1.535 0.952 -16.635 1.00 85.25 197 ASN A O 1
ATOM 1495 N N . ALA A 1 198 ? -1.996 2.481 -18.207 1.00 85.56 198 ALA A N 1
ATOM 1496 C CA . ALA A 1 198 ? -2.945 3.221 -17.376 1.00 85.56 198 ALA A CA 1
ATOM 1497 C C . ALA A 1 198 ? -4.175 2.373 -17.007 1.00 85.56 198 ALA A C 1
ATOM 1499 O O . ALA A 1 198 ? -4.618 2.398 -15.858 1.00 85.56 198 ALA A O 1
ATOM 1500 N N . LEU A 1 199 ? -4.707 1.592 -17.952 1.00 89.00 199 LEU A N 1
ATOM 1501 C CA . LEU A 1 199 ? -5.843 0.696 -17.726 1.00 89.00 199 LEU A CA 1
ATOM 1502 C C . LEU A 1 199 ? -5.472 -0.488 -16.824 1.00 89.00 199 LEU A C 1
ATOM 1504 O O . LEU A 1 199 ? -6.200 -0.759 -15.868 1.00 89.00 199 LEU A O 1
ATOM 1508 N N . GLY A 1 200 ? -4.321 -1.128 -17.051 1.00 88.19 200 GLY A N 1
ATOM 1509 C CA . GLY A 1 200 ? -3.801 -2.176 -16.166 1.00 88.19 200 GLY A CA 1
ATOM 1510 C C . GLY A 1 200 ? -3.588 -1.660 -14.739 1.00 88.19 200 GLY A C 1
ATOM 1511 O O . GLY A 1 200 ? -4.086 -2.242 -13.773 1.00 88.19 200 GLY A O 1
ATOM 1512 N N . SER A 1 201 ? -2.971 -0.481 -14.617 1.00 86.25 201 SER A N 1
ATOM 1513 C CA . SER A 1 201 ? -2.775 0.237 -13.350 1.00 86.25 201 SER A CA 1
ATOM 1514 C C . SER A 1 201 ? -4.096 0.564 -12.654 1.00 86.25 201 SER A C 1
ATOM 1516 O O . SER A 1 201 ? -4.206 0.450 -11.434 1.00 86.25 201 SER A O 1
ATOM 1518 N N . MET A 1 202 ? -5.120 0.960 -13.412 1.00 90.00 202 MET A N 1
ATOM 1519 C CA . MET A 1 202 ? -6.448 1.240 -12.877 1.00 90.00 202 MET A CA 1
ATOM 1520 C C . MET A 1 202 ? -7.111 -0.028 -12.339 1.00 90.00 202 MET A C 1
ATOM 1522 O O . MET A 1 202 ? -7.579 -0.025 -11.203 1.00 90.00 202 MET A O 1
ATOM 1526 N N . MET A 1 203 ? -7.131 -1.115 -13.112 1.00 90.50 203 MET A N 1
ATOM 1527 C CA . M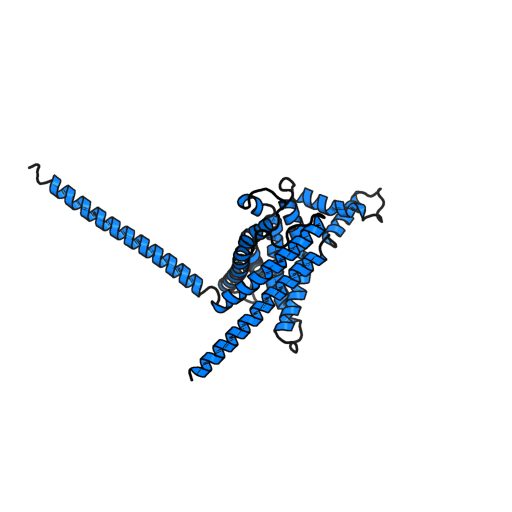ET A 1 203 ? -7.741 -2.383 -12.698 1.00 90.50 203 MET A CA 1
ATOM 1528 C C . MET A 1 203 ? -7.032 -2.972 -11.471 1.00 90.50 203 MET A C 1
ATOM 1530 O O . MET A 1 203 ? -7.681 -3.288 -10.468 1.00 90.50 203 MET A O 1
ATOM 1534 N N . GLY A 1 204 ? -5.696 -3.018 -11.500 1.00 88.50 204 GLY A N 1
ATOM 1535 C CA . GLY A 1 204 ? -4.879 -3.455 -10.368 1.00 88.50 204 GLY A CA 1
ATOM 1536 C C . GLY A 1 204 ? -5.072 -2.556 -9.147 1.00 88.50 204 GLY A C 1
ATOM 1537 O O . GLY A 1 204 ? -5.229 -3.043 -8.027 1.00 88.50 204 GLY A O 1
ATOM 1538 N N . GLY A 1 205 ? -5.152 -1.241 -9.360 1.00 88.06 205 GLY A N 1
ATOM 1539 C CA . GLY A 1 205 ? -5.387 -0.252 -8.313 1.00 88.06 205 GLY A CA 1
ATOM 1540 C C . GLY A 1 205 ? -6.769 -0.355 -7.669 1.00 88.06 205 GLY A C 1
ATOM 1541 O O . GLY A 1 205 ? -6.883 -0.162 -6.457 1.00 88.06 205 GLY A O 1
ATOM 1542 N N . VAL A 1 206 ? -7.812 -0.706 -8.430 1.00 91.62 206 VAL A N 1
ATOM 1543 C CA . VAL A 1 206 ? -9.154 -0.960 -7.884 1.00 91.62 206 VAL A CA 1
ATOM 1544 C C . VAL A 1 206 ? -9.123 -2.165 -6.953 1.00 91.62 206 VAL A C 1
ATOM 1546 O O . VAL A 1 206 ? -9.563 -2.061 -5.806 1.00 91.62 206 VAL A O 1
ATOM 1549 N N . LEU A 1 207 ? -8.553 -3.284 -7.407 1.00 91.25 207 LEU A N 1
ATOM 1550 C CA . LEU A 1 207 ? -8.494 -4.510 -6.614 1.00 91.25 207 LEU A CA 1
ATOM 1551 C C . LEU A 1 207 ? -7.606 -4.337 -5.374 1.00 91.25 207 LEU A C 1
ATOM 1553 O O . LEU A 1 207 ? -8.027 -4.645 -4.259 1.00 91.25 207 LEU A O 1
ATOM 1557 N N . ALA A 1 208 ? -6.414 -3.759 -5.530 1.00 90.44 208 ALA A N 1
ATOM 1558 C CA . ALA A 1 208 ? -5.515 -3.467 -4.416 1.00 90.44 208 ALA A CA 1
ATOM 1559 C C . ALA A 1 208 ? -6.117 -2.435 -3.448 1.00 90.44 208 ALA A C 1
ATOM 1561 O O . ALA A 1 208 ? -5.998 -2.570 -2.229 1.00 90.44 208 ALA A O 1
ATOM 1562 N N . GLY A 1 209 ? -6.799 -1.409 -3.960 1.00 89.81 209 GLY A N 1
ATOM 1563 C CA . GLY A 1 209 ? -7.520 -0.416 -3.165 1.00 89.81 209 GLY A CA 1
ATOM 1564 C C . GLY A 1 209 ? -8.633 -1.047 -2.335 1.00 89.81 209 GLY A C 1
ATOM 1565 O O . GLY A 1 209 ? -8.733 -0.773 -1.136 1.00 89.81 209 GLY A O 1
ATOM 1566 N N . TYR A 1 210 ? -9.396 -1.955 -2.945 1.00 90.81 210 TYR A N 1
ATOM 1567 C CA . TYR A 1 210 ? -10.424 -2.725 -2.265 1.00 90.81 210 TYR A CA 1
ATOM 1568 C C . TYR A 1 210 ? -9.827 -3.655 -1.208 1.00 90.81 210 TYR A C 1
ATOM 1570 O O . TYR A 1 210 ? -10.237 -3.598 -0.062 1.00 90.81 210 TYR A O 1
ATOM 1578 N N . LEU A 1 211 ? -8.816 -4.464 -1.510 1.00 91.31 211 LEU A N 1
ATOM 1579 C CA . LEU A 1 211 ? -8.276 -5.415 -0.528 1.00 91.31 211 LEU A CA 1
ATOM 1580 C C . LEU A 1 211 ? -7.513 -4.727 0.620 1.00 91.31 211 LEU A C 1
ATOM 1582 O O . LEU A 1 211 ? -7.520 -5.193 1.758 1.00 91.31 211 LEU A O 1
ATOM 1586 N N . SER A 1 212 ? -6.883 -3.582 0.351 1.00 91.81 212 SER A N 1
ATOM 1587 C CA . SER A 1 212 ? -6.028 -2.880 1.318 1.00 91.81 212 SER A CA 1
ATOM 1588 C C . SER A 1 212 ? -6.770 -1.963 2.297 1.00 91.81 212 SER A C 1
ATOM 1590 O O . SER A 1 212 ? -6.140 -1.413 3.208 1.00 91.81 212 SER A O 1
ATOM 1592 N N . HIS A 1 213 ? -8.085 -1.769 2.150 1.00 89.50 213 HIS A N 1
ATOM 1593 C CA . HIS A 1 213 ? -8.798 -0.777 2.956 1.00 89.50 213 HIS A CA 1
ATOM 1594 C C . HIS A 1 213 ? -8.905 -1.167 4.440 1.00 89.50 213 HIS A C 1
ATOM 1596 O O . HIS A 1 213 ? -8.745 -0.294 5.292 1.00 89.50 213 HIS A O 1
ATOM 1602 N N . VAL A 1 214 ? -9.156 -2.445 4.777 1.00 90.38 214 VAL A N 1
ATOM 1603 C CA . VAL A 1 214 ? -9.277 -2.872 6.186 1.00 90.38 214 VAL A CA 1
ATOM 1604 C C . VAL A 1 214 ? -7.932 -2.706 6.892 1.00 90.38 214 VAL A C 1
ATOM 1606 O O . VAL A 1 214 ? -7.897 -2.026 7.923 1.00 90.38 214 VAL A O 1
ATOM 1609 N N . PRO A 1 215 ? -6.809 -3.222 6.347 1.00 93.25 215 PRO A N 1
ATOM 1610 C CA . PRO A 1 215 ? -5.500 -3.016 6.959 1.00 93.25 215 PRO A CA 1
ATOM 1611 C C . PRO A 1 215 ? -5.118 -1.534 7.051 1.00 93.25 215 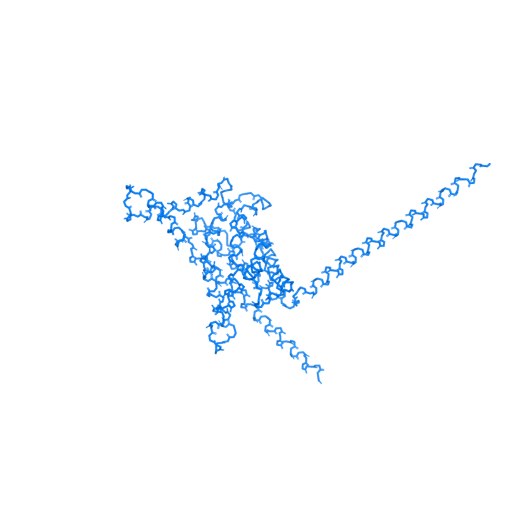PRO A C 1
ATOM 1613 O O . PRO A 1 215 ? -4.580 -1.098 8.069 1.00 93.25 215 PRO A O 1
ATOM 1616 N N . HIS A 1 216 ? -5.447 -0.726 6.035 1.00 91.12 216 HIS A N 1
ATOM 1617 C CA . HIS A 1 216 ? -5.215 0.719 6.081 1.00 91.12 216 HIS A CA 1
ATOM 1618 C C . HIS A 1 216 ? -5.986 1.385 7.227 1.00 91.12 216 HIS A C 1
ATOM 1620 O O . HIS A 1 216 ? -5.367 2.025 8.075 1.00 91.12 216 HIS A O 1
ATOM 1626 N N . ASN A 1 217 ? -7.300 1.169 7.315 1.00 88.75 217 ASN A N 1
ATOM 1627 C CA . ASN A 1 217 ? -8.131 1.767 8.359 1.00 88.75 217 ASN A CA 1
ATOM 1628 C C . ASN A 1 217 ? -7.694 1.314 9.759 1.00 88.75 217 ASN A C 1
ATOM 1630 O O . ASN A 1 217 ? -7.595 2.139 10.668 1.00 88.75 217 ASN A O 1
ATOM 1634 N N . LEU A 1 218 ? -7.388 0.024 9.947 1.00 91.69 218 LEU A N 1
ATOM 1635 C CA . LEU A 1 218 ? -6.874 -0.497 11.219 1.00 91.69 218 LEU A CA 1
ATOM 1636 C C . LEU A 1 218 ? -5.539 0.137 11.600 1.00 91.69 218 LEU A C 1
ATOM 1638 O O . LEU A 1 218 ? -5.335 0.476 12.765 1.00 91.69 218 LEU A O 1
ATOM 1642 N N . SER A 1 219 ? -4.648 0.333 10.629 1.00 92.19 219 SER A N 1
ATOM 1643 C CA . SER A 1 219 ? -3.380 1.016 10.849 1.00 92.19 219 SER A CA 1
ATOM 1644 C C . SER A 1 219 ? -3.579 2.463 11.307 1.00 92.19 219 SER A C 1
ATOM 1646 O O . SER A 1 219 ? -2.997 2.871 12.316 1.00 92.19 219 SER A O 1
ATOM 1648 N N . THR A 1 220 ? -4.436 3.223 10.620 1.00 88.44 220 THR A N 1
ATOM 1649 C CA . THR A 1 220 ? -4.745 4.616 10.968 1.00 88.44 220 THR A CA 1
ATOM 1650 C C . THR A 1 220 ? -5.395 4.705 12.346 1.00 88.44 220 THR A C 1
ATOM 1652 O O . THR A 1 220 ? -4.950 5.478 13.190 1.00 88.44 220 THR A O 1
ATOM 1655 N N . MET A 1 221 ? -6.392 3.865 12.637 1.00 88.88 221 MET A N 1
ATOM 1656 C CA . MET A 1 221 ? -7.040 3.840 13.951 1.00 88.88 221 MET A CA 1
ATOM 1657 C C . MET A 1 221 ? -6.075 3.451 15.073 1.00 88.88 221 MET A C 1
ATOM 1659 O O . MET A 1 221 ? -6.155 4.037 16.151 1.00 88.88 221 MET A O 1
ATOM 1663 N N . LYS A 1 222 ? -5.160 2.499 14.834 1.00 92.75 222 LYS A N 1
ATOM 1664 C CA . LYS A 1 222 ? -4.137 2.094 15.812 1.00 92.75 222 LYS A CA 1
ATOM 1665 C C . LYS A 1 222 ? -3.138 3.204 16.074 1.00 92.75 222 LYS A C 1
ATOM 1667 O O . LYS A 1 222 ? -2.664 3.346 17.196 1.00 92.75 222 LYS A O 1
ATOM 1672 N N . LEU A 1 223 ? -2.835 3.995 15.056 1.00 88.75 223 LEU A N 1
ATOM 1673 C CA . LEU A 1 223 ? -2.000 5.166 15.219 1.00 88.75 223 LEU A CA 1
ATOM 1674 C C . LEU A 1 223 ? -2.726 6.267 16.003 1.00 88.75 223 LEU A C 1
ATOM 1676 O O . LEU A 1 223 ? -2.108 6.915 16.836 1.00 88.75 223 LEU A O 1
ATOM 1680 N N . MET A 1 224 ? -4.029 6.442 15.795 1.00 86.38 224 MET A N 1
ATOM 1681 C CA . MET A 1 224 ? -4.844 7.414 16.532 1.00 86.38 224 MET A CA 1
ATOM 1682 C C . MET A 1 224 ? -5.170 6.990 17.971 1.00 86.38 224 MET A C 1
ATOM 1684 O O . MET A 1 224 ? -5.346 7.840 18.835 1.00 86.38 224 MET A O 1
ATOM 1688 N N . ASN A 1 225 ? -5.262 5.686 18.236 1.00 90.19 225 ASN A N 1
ATOM 1689 C CA . ASN A 1 225 ? -5.627 5.119 19.535 1.00 90.19 225 ASN A CA 1
ATOM 1690 C C . ASN A 1 225 ? -4.592 4.048 19.933 1.00 90.19 225 ASN A C 1
ATOM 1692 O O . ASN A 1 225 ? -4.883 2.846 19.874 1.00 90.19 225 ASN A O 1
ATOM 1696 N N . PRO A 1 226 ? -3.367 4.450 20.317 1.00 89.94 226 PRO A N 1
ATOM 1697 C CA . PRO A 1 226 ? -2.251 3.524 20.509 1.00 89.94 226 PRO A CA 1
ATOM 1698 C C . PRO A 1 226 ? -2.483 2.506 21.633 1.00 89.94 226 PRO A C 1
ATOM 1700 O O . PRO A 1 226 ? -1.964 1.392 21.545 1.00 89.94 226 PRO A O 1
ATOM 1703 N N . SER A 1 227 ? -3.298 2.834 22.639 1.00 92.81 227 SER A N 1
ATOM 1704 C CA . SER A 1 227 ? -3.627 1.951 23.767 1.00 92.81 227 SER A CA 1
ATOM 1705 C C . SER A 1 227 ? -4.580 0.803 23.410 1.00 92.81 227 SER A C 1
ATOM 1707 O O . SER A 1 227 ? -4.591 -0.213 24.099 1.00 92.81 227 SER A O 1
ATOM 1709 N N . MET A 1 228 ? -5.356 0.912 22.327 1.00 94.12 228 MET A N 1
ATOM 1710 C CA . MET A 1 228 ? -6.352 -0.101 21.961 1.00 94.12 228 MET A CA 1
ATOM 1711 C C . MET A 1 228 ? -5.725 -1.263 21.184 1.00 94.12 228 MET A C 1
ATOM 1713 O O . MET A 1 228 ? -4.914 -1.060 20.278 1.00 94.12 228 MET A O 1
ATOM 1717 N N . SER A 1 229 ? -6.116 -2.499 21.485 1.00 95.56 229 SER A N 1
ATOM 1718 C CA . SER A 1 229 ? -5.727 -3.673 20.689 1.00 95.56 229 SER A CA 1
ATOM 1719 C C . SER A 1 229 ? -6.397 -3.666 19.307 1.00 95.56 229 SER A C 1
ATOM 1721 O O . SER A 1 229 ? -7.457 -3.067 19.123 1.00 95.56 229 SER A O 1
ATOM 1723 N N . TYR A 1 230 ? -5.826 -4.370 18.322 1.00 93.69 230 TYR A N 1
ATOM 1724 C CA . TYR A 1 230 ? -6.442 -4.472 16.989 1.00 93.69 230 TYR A CA 1
ATOM 1725 C C . TYR A 1 230 ? -7.852 -5.074 17.029 1.00 93.69 230 TYR A C 1
ATOM 1727 O O . TYR A 1 230 ? -8.713 -4.628 16.279 1.00 93.69 230 TYR A O 1
ATOM 1735 N N . ALA A 1 231 ? -8.116 -6.018 17.940 1.00 94.06 231 ALA A N 1
ATOM 1736 C CA . ALA A 1 231 ? -9.448 -6.587 18.131 1.00 94.06 231 ALA A CA 1
ATOM 1737 C C . ALA A 1 231 ? -10.462 -5.530 18.604 1.00 94.06 231 ALA A C 1
ATOM 1739 O O . ALA A 1 231 ? -11.566 -5.441 18.067 1.00 94.06 231 ALA A O 1
ATOM 1740 N N . GLN A 1 232 ? -10.076 -4.676 19.560 1.00 94.50 232 GLN A N 1
ATOM 1741 C CA . GLN A 1 232 ? -10.916 -3.563 20.019 1.00 94.50 232 GLN A CA 1
ATOM 1742 C C . GLN A 1 232 ? -11.153 -2.535 18.905 1.00 94.50 232 GLN A C 1
ATOM 1744 O O . GLN A 1 232 ? -12.268 -2.040 18.750 1.00 94.50 232 GLN A O 1
ATOM 1749 N N . LEU A 1 233 ? -10.126 -2.234 18.107 1.00 92.12 233 LEU A N 1
ATOM 1750 C CA . LEU A 1 233 ? -10.237 -1.312 16.974 1.00 92.12 233 LEU A CA 1
ATOM 1751 C C . LEU A 1 233 ? -11.151 -1.856 15.877 1.00 92.12 233 LEU A C 1
ATOM 1753 O O . LEU A 1 233 ? -12.001 -1.124 15.380 1.00 92.12 233 LEU A O 1
ATOM 1757 N N . PHE A 1 234 ? -11.018 -3.135 15.528 1.00 91.31 234 PHE A N 1
ATOM 1758 C CA . PHE A 1 234 ? -11.883 -3.783 14.546 1.00 91.31 234 PHE A CA 1
ATOM 1759 C C . PHE A 1 234 ? -13.337 -3.840 15.025 1.00 91.31 234 PHE A C 1
ATOM 1761 O O . PHE A 1 234 ? -14.262 -3.558 14.265 1.00 91.31 234 PHE A O 1
ATOM 1768 N N . ARG A 1 235 ? -13.548 -4.112 16.317 1.00 91.06 235 ARG A N 1
ATOM 1769 C CA . ARG A 1 235 ? -14.876 -4.038 16.924 1.00 91.06 235 ARG A CA 1
ATOM 1770 C C . ARG A 1 235 ? -15.467 -2.633 16.787 1.00 91.06 235 ARG A C 1
ATOM 1772 O O . ARG A 1 235 ? -16.553 -2.508 16.228 1.00 91.06 235 ARG A O 1
ATOM 1779 N N . ARG A 1 236 ? -14.734 -1.587 17.182 1.00 89.12 236 ARG A N 1
ATOM 1780 C CA . ARG A 1 236 ? -15.173 -0.185 17.046 1.00 89.12 236 ARG A CA 1
ATOM 1781 C C . ARG A 1 236 ? -15.469 0.195 15.592 1.00 89.12 236 ARG A C 1
ATOM 1783 O O . ARG A 1 236 ? -16.465 0.848 15.309 1.00 89.12 236 ARG A O 1
ATOM 1790 N N . PHE A 1 237 ? -14.639 -0.272 14.662 1.00 85.88 237 PHE A N 1
ATOM 1791 C CA . PHE A 1 237 ? -14.832 -0.094 13.223 1.00 85.88 237 PHE A CA 1
ATOM 1792 C C . PHE A 1 237 ? -16.147 -0.703 12.713 1.00 85.88 237 PHE A C 1
ATOM 1794 O O . PHE A 1 237 ? -16.800 -0.123 11.846 1.00 85.88 237 PHE A O 1
ATOM 1801 N N . SER A 1 238 ? -16.563 -1.841 13.278 1.00 89.94 238 SER A N 1
ATOM 1802 C CA . SER A 1 238 ? -17.839 -2.490 12.952 1.00 89.94 238 SER A CA 1
ATOM 1803 C C . SER A 1 238 ? -19.052 -1.900 13.681 1.00 89.94 238 SER A C 1
ATOM 1805 O O . SER A 1 238 ? -20.158 -1.922 13.144 1.00 89.94 238 SER A O 1
ATOM 1807 N N . GLU A 1 239 ? -18.872 -1.336 14.878 1.00 89.12 239 GLU A N 1
ATOM 1808 C CA . GLU A 1 239 ? -19.965 -0.790 15.699 1.00 89.12 239 GLU A CA 1
ATOM 1809 C C . GLU A 1 239 ? -20.679 0.383 15.010 1.00 89.12 239 GLU A C 1
ATOM 1811 O O . GLU A 1 239 ? -21.906 0.463 15.048 1.00 89.12 239 GLU A O 1
ATOM 1816 N N . ASP A 1 240 ? -19.945 1.198 14.248 1.00 81.69 240 ASP A N 1
ATOM 1817 C CA . ASP A 1 240 ? -20.486 2.259 13.385 1.00 81.69 240 ASP A CA 1
ATOM 1818 C C . ASP A 1 240 ? -21.503 1.760 12.339 1.00 81.69 240 ASP A C 1
ATOM 1820 O O . ASP A 1 240 ? -22.288 2.541 11.790 1.00 81.69 240 ASP A O 1
ATOM 1824 N N . LYS A 1 241 ? -21.470 0.464 12.004 1.00 87.75 241 LYS A N 1
ATOM 1825 C CA . LYS A 1 241 ? -22.412 -0.177 11.077 1.00 87.75 241 LYS A CA 1
ATOM 1826 C C . LYS A 1 241 ? -23.599 -0.803 11.793 1.00 87.75 241 LYS A C 1
ATOM 1828 O O . LYS A 1 241 ? -24.626 -1.010 11.155 1.00 87.75 241 LYS A O 1
ATOM 1833 N N . LEU A 1 242 ? -23.504 -1.063 13.095 1.00 89.69 242 LEU A N 1
ATOM 1834 C CA . LEU A 1 242 ? -24.561 -1.722 13.862 1.00 89.69 242 LEU A CA 1
ATOM 1835 C C . LEU A 1 242 ? -25.869 -0.918 13.845 1.00 89.69 242 LEU A C 1
ATOM 1837 O O . LEU A 1 242 ? -26.951 -1.490 13.717 1.00 89.69 242 LEU A O 1
ATOM 1841 N N . THR A 1 243 ? -25.760 0.412 13.895 1.00 86.25 243 THR A N 1
ATOM 1842 C CA . THR A 1 243 ? -26.894 1.345 13.777 1.00 86.25 243 THR A CA 1
ATOM 1843 C C . THR A 1 243 ? -27.541 1.327 12.392 1.00 86.25 243 THR A C 1
ATOM 1845 O O . THR A 1 243 ? -28.707 1.681 12.262 1.00 86.25 243 THR A O 1
ATOM 1848 N N . LYS A 1 244 ? -26.811 0.880 11.362 1.00 87.88 244 LYS A N 1
ATOM 1849 C CA . LYS A 1 244 ? -27.297 0.770 9.979 1.00 87.88 244 LYS A CA 1
ATOM 1850 C C . LYS A 1 244 ? -27.938 -0.580 9.674 1.00 87.88 244 LYS A C 1
ATOM 1852 O O . LYS A 1 244 ? -28.719 -0.667 8.735 1.00 87.88 244 LYS A O 1
ATOM 1857 N N . VAL A 1 245 ? -27.637 -1.617 10.456 1.00 91.94 245 VAL A N 1
ATOM 1858 C CA . VAL A 1 245 ? -28.284 -2.933 10.347 1.00 91.94 245 VAL A CA 1
ATOM 1859 C C . VAL A 1 245 ? -29.623 -2.878 11.081 1.00 91.94 245 VAL A C 1
ATOM 1861 O O . VAL A 1 245 ? -29.731 -3.301 12.235 1.00 91.94 245 VAL A O 1
ATOM 1864 N N . THR A 1 246 ? -30.626 -2.292 10.426 1.00 92.81 246 THR A N 1
ATOM 1865 C CA . THR A 1 246 ? -31.993 -2.127 10.955 1.00 92.81 246 THR A CA 1
ATOM 1866 C C . THR A 1 246 ? -32.936 -3.254 10.536 1.00 92.81 246 THR A C 1
ATOM 1868 O O . THR A 1 246 ? -33.911 -3.513 11.230 1.00 92.81 246 THR A O 1
ATOM 1871 N N . TRP A 1 247 ? -32.628 -3.960 9.444 1.00 94.25 247 TRP A N 1
ATOM 1872 C CA . TRP A 1 247 ? -33.445 -5.059 8.911 1.00 94.25 247 TRP A CA 1
ATOM 1873 C C . TRP A 1 247 ? -33.336 -6.368 9.707 1.00 94.25 247 TRP A C 1
ATOM 1875 O O . TRP A 1 247 ? -34.157 -7.261 9.526 1.00 94.25 247 TRP A O 1
ATOM 1885 N N . ILE A 1 248 ? -32.336 -6.503 10.585 1.00 93.62 248 ILE A N 1
ATOM 1886 C CA . ILE A 1 248 ? -32.237 -7.632 11.518 1.00 93.62 248 ILE A CA 1
ATOM 1887 C C . ILE A 1 248 ? -32.820 -7.182 12.867 1.00 93.62 248 ILE A C 1
ATOM 1889 O O . ILE A 1 248 ? -32.319 -6.201 13.432 1.00 93.62 248 ILE A O 1
ATOM 1893 N N . PRO A 1 249 ? -33.827 -7.888 13.420 1.00 94.75 249 PRO A N 1
ATOM 1894 C CA . PRO A 1 249 ? -34.448 -7.515 14.687 1.00 94.75 249 PRO A CA 1
ATOM 1895 C C . PRO A 1 249 ? -33.445 -7.412 15.842 1.00 94.75 249 PRO A C 1
ATOM 1897 O O . PRO A 1 249 ? -32.472 -8.166 15.927 1.00 94.75 249 PRO A O 1
ATOM 1900 N N . ALA A 1 250 ? -33.696 -6.490 16.778 1.00 91.81 250 ALA A N 1
ATOM 1901 C CA . ALA A 1 250 ? -32.828 -6.266 17.938 1.00 91.81 250 ALA A CA 1
ATOM 1902 C C . ALA A 1 250 ? -32.705 -7.486 18.869 1.00 91.81 250 ALA A C 1
ATOM 1904 O O . ALA A 1 250 ? -31.706 -7.603 19.575 1.00 91.81 250 ALA A O 1
ATOM 1905 N N . SER A 1 251 ? -33.665 -8.413 18.810 1.00 96.25 251 SER A N 1
ATOM 1906 C CA . SER A 1 251 ? -33.640 -9.699 19.514 1.00 96.25 251 SER A CA 1
ATOM 1907 C C . SER A 1 251 ? -32.525 -10.644 19.048 1.00 96.25 251 SER A C 1
ATOM 1909 O O . SER A 1 251 ? -32.196 -11.577 19.775 1.00 96.25 251 SER A O 1
ATOM 1911 N N . PHE A 1 252 ? -31.892 -10.394 17.893 1.00 95.50 252 PHE A N 1
ATOM 1912 C CA . PHE A 1 252 ? -30.772 -11.190 17.371 1.00 95.50 252 PHE A CA 1
ATOM 1913 C C . PHE A 1 252 ? -29.448 -10.402 17.386 1.00 95.50 252 PHE A C 1
ATOM 1915 O O . PHE A 1 252 ? -28.880 -10.093 16.331 1.00 95.50 252 PHE A O 1
ATOM 1922 N N . PRO A 1 253 ? -28.897 -10.070 18.569 1.00 93.56 253 PRO A N 1
ATOM 1923 C CA . PRO A 1 253 ? -27.721 -9.207 18.678 1.00 93.56 253 PRO A CA 1
ATOM 1924 C C . PRO A 1 253 ? -26.468 -9.815 18.033 1.00 93.56 253 PRO A C 1
ATOM 1926 O O . PRO A 1 253 ? -25.650 -9.081 17.479 1.00 93.56 253 PRO A O 1
ATOM 1929 N N . ALA A 1 254 ? -26.316 -11.142 18.062 1.00 93.69 254 ALA A N 1
ATOM 1930 C CA . ALA A 1 254 ? -25.190 -11.830 17.430 1.00 93.69 254 ALA A CA 1
ATOM 1931 C C . ALA A 1 254 ? -25.225 -11.695 15.898 1.00 93.69 254 ALA A C 1
ATOM 1933 O O . ALA A 1 254 ? -24.228 -11.294 15.299 1.00 93.69 254 ALA A O 1
ATOM 1934 N N . ALA A 1 255 ? -26.386 -11.932 15.277 1.00 94.19 255 ALA A N 1
ATOM 1935 C CA . ALA A 1 255 ? -26.568 -11.785 13.834 1.00 94.19 255 ALA A CA 1
ATOM 1936 C C . ALA A 1 255 ? -26.370 -10.329 13.380 1.00 94.19 255 ALA A C 1
ATOM 1938 O O . ALA A 1 255 ? -25.694 -10.077 12.383 1.00 94.19 255 ALA A O 1
ATOM 1939 N N . ARG A 1 256 ? -26.876 -9.356 14.156 1.00 94.44 256 ARG A N 1
ATOM 1940 C CA . ARG A 1 256 ? -26.641 -7.924 13.896 1.00 94.44 256 ARG A CA 1
ATOM 1941 C C . ARG A 1 256 ? -25.160 -7.569 13.916 1.00 94.44 256 ARG A C 1
ATOM 1943 O O . ARG A 1 256 ? -24.699 -6.865 13.023 1.00 94.44 256 ARG A O 1
ATOM 1950 N N . ARG A 1 257 ? -24.412 -8.061 14.910 1.00 92.50 257 ARG A N 1
ATOM 1951 C CA . ARG A 1 257 ? -22.962 -7.834 15.006 1.00 92.50 257 ARG A CA 1
ATOM 1952 C C . ARG A 1 257 ? -22.208 -8.480 13.850 1.00 92.50 257 ARG A C 1
ATOM 1954 O O . ARG A 1 257 ? -21.381 -7.806 13.249 1.00 92.50 257 ARG A O 1
ATOM 1961 N N . ALA A 1 258 ? -22.520 -9.730 13.511 1.00 93.19 258 ALA A N 1
ATOM 1962 C CA . ALA A 1 258 ? -21.901 -10.418 12.381 1.00 93.19 258 ALA A CA 1
ATOM 1963 C C . ALA A 1 258 ? -22.130 -9.647 11.071 1.00 93.19 258 ALA A C 1
ATOM 1965 O O . ALA A 1 258 ? -21.174 -9.320 10.375 1.00 93.19 258 ALA A O 1
ATOM 1966 N N . MET A 1 259 ? -23.372 -9.239 10.797 1.00 94.44 259 MET A N 1
ATOM 1967 C CA . MET A 1 259 ? -23.701 -8.443 9.613 1.00 94.44 259 MET A CA 1
ATOM 1968 C C . MET A 1 259 ? -23.008 -7.074 9.617 1.00 94.44 259 MET A C 1
ATOM 1970 O O . MET A 1 259 ? -22.501 -6.630 8.591 1.00 94.44 259 MET A O 1
ATOM 1974 N N . ALA A 1 260 ? -22.941 -6.400 10.768 1.00 93.44 260 ALA A N 1
ATOM 1975 C CA . ALA A 1 260 ? -22.236 -5.128 10.895 1.00 93.44 260 ALA A CA 1
ATOM 1976 C C . ALA A 1 260 ? -20.735 -5.273 10.590 1.00 93.44 260 ALA A C 1
ATOM 1978 O O . ALA A 1 260 ? -20.176 -4.434 9.885 1.00 93.44 260 ALA A O 1
ATOM 1979 N N . MET A 1 261 ? -20.100 -6.355 11.058 1.00 92.06 261 MET A N 1
ATOM 1980 C CA . MET A 1 261 ? -18.713 -6.692 10.718 1.00 92.06 261 MET A CA 1
ATOM 1981 C C . MET A 1 261 ? -18.558 -6.963 9.220 1.00 92.06 261 MET A C 1
ATOM 1983 O O . MET A 1 261 ? -17.676 -6.377 8.594 1.00 92.06 261 MET A O 1
ATOM 1987 N N . THR A 1 262 ? -19.444 -7.763 8.620 1.00 92.81 262 THR A N 1
ATOM 1988 C CA . THR A 1 262 ? -19.441 -8.022 7.173 1.00 92.81 262 THR A CA 1
ATOM 1989 C C . THR A 1 262 ? -19.560 -6.726 6.377 1.00 92.81 262 THR A C 1
ATOM 1991 O O . THR A 1 262 ? -18.753 -6.479 5.490 1.00 92.81 262 THR A O 1
ATOM 1994 N N . LEU A 1 263 ? -20.496 -5.841 6.721 1.00 91.06 263 LEU A N 1
ATOM 1995 C CA . LEU A 1 263 ? -20.661 -4.551 6.043 1.00 91.06 263 LEU A CA 1
ATOM 1996 C C . LEU A 1 263 ? -19.486 -3.600 6.267 1.00 91.06 263 LEU A C 1
ATOM 1998 O O . LEU A 1 263 ? -19.192 -2.776 5.402 1.00 91.06 263 LEU A O 1
ATOM 2002 N N . ALA A 1 264 ? -18.829 -3.671 7.424 1.00 89.31 264 ALA A N 1
ATOM 2003 C CA . ALA A 1 264 ? -17.632 -2.885 7.689 1.00 89.31 264 ALA A CA 1
ATOM 2004 C C . ALA A 1 264 ? -16.470 -3.314 6.785 1.00 89.31 264 ALA A C 1
ATOM 2006 O O . ALA A 1 264 ? -15.712 -2.452 6.351 1.00 89.31 264 ALA A O 1
ATOM 2007 N N . VAL A 1 265 ? -16.374 -4.608 6.464 1.00 90.38 265 VAL A N 1
ATOM 2008 C CA . VAL A 1 265 ? -15.366 -5.174 5.555 1.00 90.38 265 VAL A CA 1
ATOM 2009 C C . VAL A 1 265 ? -15.755 -5.013 4.084 1.00 90.38 265 VAL A C 1
ATOM 2011 O O . VAL A 1 265 ? -14.907 -4.716 3.261 1.00 90.38 265 VAL A O 1
ATOM 2014 N N . VAL A 1 266 ? -17.022 -5.185 3.711 1.00 90.62 266 VAL A N 1
ATOM 2015 C CA . VAL A 1 266 ? -17.432 -5.135 2.295 1.00 90.62 266 VAL A CA 1
ATOM 2016 C C . VAL A 1 266 ? -17.629 -3.697 1.811 1.00 90.62 266 VAL A C 1
ATOM 2018 O O . VAL A 1 266 ? -17.337 -3.388 0.656 1.00 90.62 266 VAL A O 1
ATOM 2021 N N . TRP A 1 267 ? -18.115 -2.810 2.687 1.00 88.25 267 TRP A N 1
ATOM 2022 C CA . TRP A 1 267 ? -18.466 -1.427 2.350 1.00 88.25 267 TRP A CA 1
ATOM 2023 C C . TRP A 1 267 ? -18.019 -0.431 3.437 1.00 88.25 267 TRP A C 1
ATOM 2025 O O . TRP A 1 267 ? -18.842 0.214 4.112 1.00 88.25 267 TRP A O 1
ATOM 2035 N N . PRO A 1 268 ? -16.705 -0.285 3.661 1.00 83.31 268 PRO A N 1
ATOM 2036 C CA . PRO A 1 268 ? -16.160 0.603 4.681 1.00 83.31 268 PRO A CA 1
ATOM 2037 C C . PRO A 1 268 ? -16.441 2.077 4.339 1.00 83.31 268 PRO A C 1
ATOM 2039 O O . PRO A 1 268 ? -16.630 2.467 3.183 1.00 83.31 268 PRO A O 1
ATOM 2042 N N . LYS A 1 269 ? -16.419 2.945 5.356 1.00 81.69 269 LYS A N 1
ATOM 2043 C CA . LYS A 1 269 ? -16.359 4.394 5.110 1.00 81.69 269 LYS A CA 1
ATOM 2044 C C . LYS A 1 269 ? -15.029 4.720 4.416 1.00 81.69 269 LYS A C 1
ATOM 2046 O O . LYS A 1 269 ? -13.991 4.191 4.799 1.00 81.69 269 LYS A O 1
ATOM 2051 N N . GLY A 1 270 ? -15.071 5.577 3.398 1.00 82.31 270 GLY A N 1
ATOM 2052 C CA . GLY A 1 270 ? -13.873 6.006 2.672 1.00 82.31 270 GLY A CA 1
ATOM 2053 C C . GLY A 1 270 ? -13.359 5.034 1.603 1.00 82.31 270 GLY A C 1
ATOM 2054 O O . GLY A 1 270 ? -12.336 5.350 1.000 1.00 82.31 270 GLY A O 1
ATOM 2055 N N . LEU A 1 271 ? -14.057 3.918 1.309 1.00 86.31 271 LEU A N 1
ATOM 2056 C CA . LEU A 1 271 ? -13.646 2.957 0.265 1.00 86.31 271 LEU A CA 1
ATOM 2057 C C . LEU A 1 271 ? -13.329 3.649 -1.062 1.00 86.31 271 LEU A C 1
ATOM 2059 O O . LEU A 1 271 ? -12.267 3.435 -1.634 1.00 86.31 271 LEU A O 1
ATOM 2063 N N . LEU A 1 272 ? -14.251 4.493 -1.534 1.00 88.38 272 LEU A N 1
ATOM 2064 C CA . LEU A 1 272 ? -14.131 5.178 -2.821 1.00 88.38 272 LEU A CA 1
ATOM 2065 C C . LEU A 1 272 ? -12.933 6.126 -2.848 1.00 88.38 272 LEU A C 1
ATOM 2067 O O . LEU A 1 272 ? -12.161 6.114 -3.801 1.00 88.38 272 LEU A O 1
ATOM 2071 N N . VAL A 1 273 ? -12.738 6.904 -1.780 1.00 87.81 273 VAL A N 1
ATOM 2072 C CA . VAL A 1 273 ? -11.607 7.835 -1.679 1.00 87.81 273 VAL A CA 1
ATOM 2073 C C . VAL A 1 273 ? -10.292 7.060 -1.647 1.00 87.81 273 VAL A C 1
ATOM 2075 O O . VAL A 1 273 ? -9.351 7.431 -2.341 1.00 87.81 273 VAL A O 1
ATOM 2078 N N . ARG A 1 274 ? -10.238 5.952 -0.898 1.00 87.44 274 ARG A N 1
ATOM 2079 C CA . ARG A 1 274 ? -9.058 5.088 -0.821 1.00 87.44 274 ARG A CA 1
ATOM 2080 C C . ARG A 1 274 ? -8.753 4.406 -2.150 1.00 87.44 274 ARG A C 1
ATOM 2082 O O . ARG A 1 274 ? -7.601 4.373 -2.562 1.00 87.44 274 ARG A O 1
ATOM 2089 N N . THR A 1 275 ? -9.772 3.890 -2.821 1.00 89.00 275 THR A N 1
ATOM 2090 C CA . THR A 1 275 ? -9.627 3.236 -4.124 1.00 89.00 275 THR A CA 1
ATOM 2091 C C . THR A 1 275 ? -9.145 4.242 -5.160 1.00 89.00 275 THR A C 1
ATOM 2093 O O . THR A 1 275 ? -8.131 4.003 -5.806 1.00 89.00 275 THR A O 1
ATOM 2096 N N . GLY A 1 276 ? -9.778 5.418 -5.227 1.00 90.50 276 GLY A N 1
ATOM 2097 C CA . GLY A 1 276 ? -9.337 6.514 -6.087 1.00 90.50 276 GLY A CA 1
ATOM 2098 C C . GLY A 1 276 ? -7.897 6.928 -5.794 1.00 90.50 276 GLY A C 1
ATOM 2099 O O . GLY A 1 276 ? -7.111 7.061 -6.721 1.00 90.50 276 GLY A O 1
ATOM 2100 N N . GLN A 1 277 ? -7.524 7.036 -4.516 1.00 91.19 277 GLN A N 1
ATOM 2101 C CA . GLN A 1 277 ? -6.153 7.319 -4.099 1.00 91.19 277 GLN A CA 1
ATOM 2102 C C . GLN A 1 277 ? -5.156 6.252 -4.588 1.00 91.19 277 GLN A C 1
ATOM 2104 O O . GLN A 1 277 ? -4.052 6.590 -4.992 1.00 91.19 277 GLN A O 1
ATOM 2109 N N . VAL A 1 278 ? -5.489 4.963 -4.527 1.00 89.38 278 VAL A N 1
ATOM 2110 C CA . VAL A 1 278 ? -4.579 3.903 -4.994 1.00 89.38 278 VAL A CA 1
ATOM 2111 C C . VAL A 1 278 ? -4.471 3.914 -6.519 1.00 89.38 278 VAL A C 1
ATOM 2113 O O . VAL A 1 278 ? -3.359 3.940 -7.037 1.00 89.38 278 VAL A O 1
ATOM 2116 N N . VAL A 1 279 ? -5.604 3.988 -7.220 1.00 90.50 279 VAL A N 1
ATOM 2117 C CA . VAL A 1 279 ? -5.667 4.075 -8.687 1.00 90.50 279 VAL A CA 1
ATOM 2118 C C . VAL A 1 279 ? -4.884 5.280 -9.207 1.00 90.50 279 VAL A C 1
ATOM 2120 O O . VAL A 1 279 ? -4.018 5.130 -10.065 1.00 90.50 279 VAL A O 1
ATOM 2123 N N . GLY A 1 280 ? -5.138 6.470 -8.657 1.00 90.75 280 GLY A N 1
ATOM 2124 C CA . GLY A 1 280 ? -4.451 7.691 -9.070 1.00 90.75 280 GLY A CA 1
ATOM 2125 C C . GLY A 1 280 ? -2.946 7.618 -8.829 1.00 90.75 280 GLY A C 1
ATOM 2126 O O . GLY A 1 280 ? -2.176 8.010 -9.699 1.00 90.75 280 GLY A O 1
ATOM 2127 N N . SER A 1 281 ? -2.512 7.039 -7.705 1.00 90.38 281 SER A N 1
ATOM 2128 C CA . SER A 1 281 ? -1.089 6.802 -7.455 1.00 90.38 281 SER A CA 1
ATOM 2129 C C . SER A 1 281 ? -0.452 5.885 -8.492 1.00 90.38 281 SER A C 1
ATOM 2131 O O . SER A 1 281 ? 0.659 6.169 -8.924 1.00 90.38 281 SER A O 1
ATOM 2133 N N . PHE A 1 282 ? -1.124 4.806 -8.905 1.00 86.06 282 PHE A N 1
ATOM 2134 C CA . PHE A 1 282 ? -0.557 3.873 -9.884 1.00 86.06 282 PHE A CA 1
ATOM 2135 C C . PHE A 1 282 ? -0.436 4.541 -11.257 1.00 86.06 282 PHE A C 1
ATOM 2137 O O . PHE A 1 282 ? 0.618 4.456 -11.881 1.00 86.06 282 PHE A O 1
ATOM 2144 N N . ILE A 1 283 ? -1.471 5.275 -11.681 1.00 86.19 283 ILE A N 1
ATOM 2145 C CA . ILE A 1 283 ? -1.466 6.032 -12.941 1.00 86.19 283 ILE A CA 1
ATOM 2146 C C . ILE A 1 283 ? -0.357 7.091 -12.939 1.00 86.19 283 ILE A C 1
ATOM 2148 O O . ILE A 1 283 ? 0.383 7.192 -13.911 1.00 86.19 283 ILE A O 1
ATOM 2152 N N . ILE A 1 284 ? -0.210 7.865 -11.856 1.00 90.19 284 ILE A N 1
ATOM 2153 C CA . ILE A 1 284 ? 0.845 8.884 -11.743 1.00 90.19 284 ILE A CA 1
ATOM 2154 C C . ILE A 1 284 ? 2.228 8.230 -11.791 1.00 90.19 284 ILE A C 1
ATOM 2156 O O . ILE A 1 284 ? 3.085 8.680 -12.549 1.00 90.19 284 ILE A O 1
ATOM 2160 N N . LEU A 1 285 ? 2.444 7.174 -10.999 1.00 86.81 285 LEU A N 1
ATOM 2161 C CA . LEU A 1 285 ? 3.741 6.506 -10.918 1.00 86.81 285 LEU A CA 1
ATOM 2162 C C . LEU A 1 285 ? 4.138 5.909 -12.265 1.00 86.81 285 LEU A C 1
ATOM 2164 O O . LEU A 1 285 ? 5.177 6.272 -12.811 1.00 86.81 285 LEU A O 1
ATOM 2168 N N . ASN A 1 286 ? 3.306 5.027 -12.813 1.00 82.12 286 ASN A N 1
ATOM 2169 C CA . ASN A 1 286 ? 3.645 4.322 -14.042 1.00 82.12 286 ASN A CA 1
ATOM 2170 C C . ASN A 1 286 ? 3.601 5.255 -15.260 1.00 82.12 286 ASN A C 1
ATOM 2172 O O . ASN A 1 286 ? 4.475 5.174 -16.119 1.00 82.12 286 ASN A O 1
ATOM 2176 N N . GLY A 1 287 ? 2.665 6.208 -15.299 1.00 82.75 287 GLY A N 1
ATOM 2177 C CA . GLY A 1 287 ? 2.565 7.197 -16.371 1.00 82.75 287 GLY A CA 1
ATOM 2178 C C . GLY A 1 287 ? 3.804 8.086 -16.479 1.00 82.75 287 GLY A C 1
ATOM 2179 O O . GLY A 1 287 ? 4.382 8.191 -17.559 1.00 82.75 287 GLY A O 1
ATOM 2180 N N . ILE A 1 288 ? 4.260 8.683 -15.370 1.00 87.38 288 ILE A N 1
ATOM 2181 C CA . ILE A 1 288 ? 5.464 9.532 -15.380 1.00 87.38 288 ILE A CA 1
ATOM 2182 C C . ILE A 1 288 ? 6.707 8.703 -15.715 1.00 87.38 288 ILE A C 1
ATOM 2184 O O . ILE A 1 288 ? 7.511 9.130 -16.543 1.00 87.38 288 ILE A O 1
ATOM 2188 N N . ILE A 1 289 ? 6.851 7.509 -15.125 1.00 83.31 289 ILE A N 1
ATOM 2189 C CA . ILE A 1 289 ? 7.996 6.630 -15.399 1.00 83.31 289 ILE A CA 1
ATOM 2190 C C . ILE A 1 289 ? 8.061 6.270 -16.885 1.00 83.31 289 ILE A C 1
ATOM 2192 O O . ILE A 1 289 ? 9.132 6.386 -17.478 1.00 83.31 289 ILE A O 1
ATOM 2196 N N . ASN A 1 290 ? 6.937 5.886 -17.495 1.00 79.50 290 ASN A N 1
ATOM 2197 C CA . ASN A 1 290 ? 6.883 5.504 -18.905 1.00 79.50 290 ASN A CA 1
ATOM 2198 C C . ASN A 1 290 ? 7.186 6.682 -19.835 1.00 79.50 290 ASN A C 1
ATOM 2200 O O . ASN A 1 290 ? 7.983 6.536 -20.760 1.00 79.50 290 ASN A O 1
ATOM 2204 N N . VAL A 1 291 ? 6.609 7.860 -19.572 1.00 81.62 291 VAL A N 1
ATOM 2205 C CA . VAL A 1 291 ? 6.868 9.066 -20.376 1.00 81.62 291 VAL A CA 1
ATOM 2206 C C . VAL A 1 291 ? 8.342 9.461 -20.308 1.00 81.62 291 VAL A C 1
ATOM 2208 O O . VAL A 1 291 ? 8.961 9.719 -21.339 1.00 81.62 291 VAL A O 1
ATOM 2211 N N . MET A 1 292 ? 8.930 9.482 -19.111 1.00 81.31 292 MET A N 1
ATOM 2212 C CA . MET A 1 292 ? 10.324 9.891 -18.940 1.00 81.31 292 MET A CA 1
ATOM 2213 C C . MET A 1 292 ? 11.308 8.850 -19.478 1.00 81.31 292 MET A C 1
ATOM 2215 O O . MET A 1 292 ? 12.286 9.225 -20.120 1.00 81.31 292 MET A O 1
ATOM 2219 N N . SER A 1 293 ? 11.028 7.560 -19.292 1.00 75.25 293 SER A N 1
ATOM 2220 C CA . SER A 1 293 ? 11.883 6.484 -19.808 1.00 75.25 293 SER A CA 1
ATOM 2221 C C . SER A 1 293 ? 11.835 6.415 -21.339 1.00 75.25 293 SER A C 1
ATOM 2223 O O . SER A 1 293 ? 12.873 6.247 -21.974 1.00 75.25 293 SER A O 1
ATOM 2225 N N . GLY A 1 294 ? 10.661 6.625 -21.949 1.00 68.62 294 GLY A N 1
ATOM 2226 C CA . GLY A 1 294 ? 10.524 6.727 -23.406 1.00 68.62 294 GLY A CA 1
ATOM 2227 C C . GLY A 1 294 ? 11.238 7.952 -23.990 1.00 68.62 294 GLY A C 1
ATOM 2228 O O . GLY A 1 294 ? 11.909 7.856 -25.018 1.00 68.62 294 GLY A O 1
ATOM 2229 N N . ALA A 1 295 ? 11.166 9.097 -23.303 1.00 58.94 295 ALA A N 1
ATOM 2230 C CA . ALA A 1 295 ? 11.895 10.304 -23.694 1.00 58.94 295 ALA A CA 1
ATOM 2231 C C . ALA A 1 295 ? 13.421 10.142 -23.567 1.00 58.94 295 ALA A C 1
ATOM 2233 O O . ALA A 1 295 ? 14.166 10.671 -24.387 1.00 58.94 295 ALA A O 1
ATOM 2234 N N . GLN A 1 296 ? 13.894 9.403 -22.560 1.00 58.78 296 GLN A N 1
ATOM 2235 C CA . GLN A 1 296 ? 15.316 9.099 -22.375 1.00 58.78 296 GLN A CA 1
ATOM 2236 C C . GLN A 1 296 ? 15.848 8.166 -23.467 1.00 58.78 296 GLN A C 1
ATOM 2238 O O . GLN A 1 296 ? 16.907 8.445 -24.018 1.00 58.78 296 GLN A O 1
ATOM 2243 N N . TRP A 1 297 ? 15.091 7.128 -23.835 1.00 54.94 297 TRP A N 1
ATOM 2244 C CA . TRP A 1 297 ? 15.427 6.250 -24.962 1.00 54.94 297 TRP A CA 1
ATOM 2245 C C . TRP A 1 297 ? 15.501 7.003 -26.291 1.00 54.94 297 TRP A C 1
ATOM 2247 O O . TRP A 1 297 ? 16.445 6.815 -27.050 1.00 54.94 297 TRP A O 1
ATOM 2257 N N . SER A 1 298 ? 14.549 7.906 -26.542 1.00 55.53 298 SER A N 1
ATOM 2258 C CA . SER A 1 298 ? 14.533 8.713 -27.771 1.00 55.53 298 SER A CA 1
ATOM 2259 C C . SER A 1 298 ? 15.733 9.666 -27.859 1.00 55.53 298 SER A C 1
ATOM 2261 O O . SER A 1 298 ? 16.235 9.919 -28.946 1.00 55.53 298 SER A O 1
ATOM 2263 N N . ARG A 1 299 ? 16.218 10.185 -26.720 1.00 54.62 299 ARG A N 1
ATOM 2264 C CA . ARG A 1 299 ? 17.430 11.022 -26.664 1.00 54.62 299 ARG A CA 1
ATOM 2265 C C . ARG A 1 299 ? 18.719 10.222 -26.824 1.00 54.62 299 ARG A C 1
ATOM 2267 O O . ARG A 1 299 ? 19.643 10.724 -27.442 1.00 54.62 299 ARG A O 1
ATOM 2274 N N . ALA A 1 300 ? 18.783 9.015 -26.262 1.00 55.16 300 ALA A N 1
ATOM 2275 C CA . ALA A 1 300 ? 19.934 8.136 -26.449 1.00 55.16 300 ALA A CA 1
ATOM 2276 C C . ALA A 1 300 ? 20.088 7.748 -27.929 1.00 55.16 300 ALA A C 1
ATOM 2278 O O . ALA A 1 300 ? 21.169 7.895 -28.477 1.00 55.16 300 ALA A O 1
ATOM 2279 N N . ALA A 1 301 ? 18.984 7.381 -28.589 1.00 50.72 301 ALA A N 1
ATOM 2280 C CA . ALA A 1 301 ? 18.981 7.056 -30.014 1.00 50.72 301 ALA A CA 1
ATOM 2281 C C . ALA A 1 301 ? 19.378 8.245 -30.910 1.00 50.72 301 ALA A C 1
ATOM 2283 O O . ALA A 1 301 ? 20.090 8.051 -31.883 1.00 50.72 301 ALA A O 1
ATOM 2284 N N . ALA A 1 302 ? 18.952 9.469 -30.572 1.00 52.50 302 ALA A N 1
ATOM 2285 C CA . ALA A 1 302 ? 19.338 10.665 -31.326 1.00 52.50 302 ALA A CA 1
ATOM 2286 C C . ALA A 1 302 ? 20.835 11.000 -31.185 1.00 52.50 302 ALA A C 1
ATOM 2288 O O . ALA A 1 302 ? 21.451 11.435 -32.146 1.00 52.50 302 ALA A O 1
ATOM 2289 N N . ASN A 1 303 ? 21.424 10.769 -30.008 1.00 54.19 303 ASN A N 1
ATOM 2290 C CA . ASN A 1 303 ? 22.855 10.997 -29.799 1.00 54.19 303 ASN A CA 1
ATOM 2291 C C . ASN A 1 303 ? 23.727 9.945 -30.509 1.00 54.19 303 ASN A C 1
ATOM 2293 O O . ASN A 1 303 ? 24.813 10.285 -30.957 1.00 54.19 303 ASN A O 1
ATOM 2297 N N . ASP A 1 304 ? 23.255 8.698 -30.637 1.00 46.78 304 ASP A N 1
ATOM 2298 C CA . ASP A 1 304 ? 23.968 7.647 -31.383 1.00 46.78 304 ASP A CA 1
ATOM 2299 C C . ASP A 1 304 ? 23.951 7.891 -32.911 1.00 46.78 304 ASP A C 1
ATOM 2301 O O . ASP A 1 304 ? 24.825 7.394 -33.618 1.00 46.78 304 ASP A O 1
ATOM 2305 N N . GLU A 1 305 ? 22.978 8.649 -33.437 1.00 49.47 305 GLU A N 1
ATOM 2306 C CA . GLU A 1 305 ? 22.930 9.049 -34.856 1.00 49.47 305 GLU A CA 1
ATOM 2307 C C . GLU A 1 305 ? 23.859 10.232 -35.183 1.00 49.47 305 GLU A C 1
ATOM 2309 O O . GLU A 1 305 ? 24.296 10.345 -36.324 1.00 49.47 305 GLU A O 1
ATOM 2314 N N . ASP A 1 306 ? 24.189 11.080 -34.202 1.00 49.16 306 ASP A N 1
ATOM 2315 C CA . ASP A 1 306 ? 25.114 12.214 -34.373 1.00 49.16 306 ASP A CA 1
ATOM 2316 C C . ASP A 1 306 ? 26.604 11.798 -34.287 1.00 49.16 306 ASP A C 1
ATOM 2318 O O . ASP A 1 306 ? 27.486 12.577 -34.658 1.00 49.16 306 ASP A O 1
ATOM 2322 N N . ASP A 1 307 ? 26.887 10.573 -33.822 1.00 45.16 307 ASP A N 1
ATOM 2323 C CA . ASP A 1 307 ? 28.234 9.990 -33.691 1.00 45.16 307 ASP A CA 1
ATOM 2324 C C . ASP A 1 307 ? 28.628 9.056 -34.872 1.00 45.16 307 ASP A C 1
ATOM 2326 O O . ASP A 1 307 ? 29.700 8.436 -34.841 1.00 45.16 307 ASP A O 1
ATOM 2330 N N . LEU A 1 308 ? 27.795 8.961 -35.923 1.00 40.59 308 LEU A N 1
ATOM 2331 C CA . LEU A 1 308 ? 28.049 8.226 -37.182 1.00 40.59 308 LEU A CA 1
ATOM 2332 C C . LEU A 1 308 ? 28.298 9.166 -38.372 1.00 40.59 308 LEU A C 1
ATOM 2334 O O . LEU A 1 308 ? 29.149 8.800 -39.220 1.00 40.59 308 LEU A O 1
#

Sequence (308 aa):
MSASLEQASSIMSSTTLQDVRQSLQGSLQGSLNDSSSTAQAVAQELIPTPTVLSISSAASVESFYRSFMNAKINHALTGVKGAYFPQMHVQLPVRVLYINGFKGVRKAVDEHFRPAESTSNLVKLGCAITPGIVMTPVSSILEACNANLNPEPLHVRWTRGIAARGMREVIFGLGLNQLSEEFEAFVPQHYSSAIRNALGSMMGGVLAGYLSHVPHNLSTMKLMNPSMSYAQLFRRFSEDKLTKVTWIPASFPAARRAMAMTLAVVWPKGLLVRTGQVVGSFIILNGIINVMSGAQWSRAAANDEDDL

Organism: Monosiga brevicollis (NCBI:txid81824)

Foldseek 3Di:
DPPPVVVVVVVVVVVVVVVVVVVVVCVVVVVVCVVVVVVVVLVVVQDPPLLLVLLLVLLQVLLLLLLQLLQVLCCLVPVDRDDSCFPVVLLSVLSSCLRSQLVRLLVVLCVVCVQDPPRDPVSVLVSLLVSLQVSLLSVLLNLQSSQPLQPDDSVVLSVFLSVLSSVLSSLVSCLLPPQLVVQLVVDDPVDDPLVSSLRSLLRSLLRSLLVSPLSVQLRSVRSNVVPDDSVRSLQVLLVVCLVVQPVDDPVCVVVSSVVSSVCSSRPNRCSVSSSCSSSVSSSSSVNSSVVSVVVVVVVVVVVVVVVD

pLDDT: mean 80.1, std 16.69, range [39.25, 96.25]